Protein AF-A0A7C2HSL0-F1 (afdb_monomer_lite)

Secondary structure (DSSP, 8-state):
-----PPPP----------SSTT-SSPPP-EEEETTSS--GGG-TT--S---EEEEPP---SS---TTGGGTGGGT--STTHHHHHHHHHHHHHHHHH-SEEEE--SSS--EEEEE-SSPPSSSS--EEEEESS-HHHHHHHHHTT--EEEE--SS-GGGGHHHHHHHHHHHHHTT-----EEEEEEEEE-SSHHHHHHHHHHHHHHHHHHHHHHHTPPPPPHHHHHHHHSTTSS-EEE-HHHHHHHHHHHHHHH--SEEEEE---TT--HHHHHHHHHHIIIIIHHHHHHHHHHHHHHSS--PPP-

Radius of gyration: 23.62 Å; chains: 1; bounding box: 68×86×53 Å

Sequence (307 aa):
MLAGHRHLPRGRAQLRARGPVKGTAGAGKATSAPLHVLPDPRGLGGARGRVPVRWRPWSSGSTRSARFVESFPLFGYDLADYDELFEEKLRLLLELRERERVTWRGRFRPPIEGMGVYPRPLQERIPIWVATGGNPTSAVRAGALGLPLALAIIGGLPERFAPLAALHREAARRAGHRPPPLSIDSHGYLAPTSQEAIEESWPAVAEVMNRIGRERGWPPLTRDAYEASAELRGANFVGSPQQLVEKILFQHEVFGHERFLLQTSVGSLPHEEVLRSIELFGTEVAPAVRAELTRGTRSEAPRGAPS

pLDDT: mean 78.7, std 25.28, range [22.19, 98.56]

Structure (mmCIF, N/CA/C/O backbone):
data_AF-A0A7C2HSL0-F1
#
_entry.id   AF-A0A7C2HSL0-F1
#
loop_
_atom_site.group_PDB
_atom_site.id
_atom_site.type_symbol
_atom_site.label_atom_id
_atom_site.label_alt_id
_atom_site.label_comp_id
_atom_site.label_asym_id
_atom_site.label_entity_id
_atom_site.label_seq_id
_atom_site.pdbx_PDB_ins_code
_atom_site.Cartn_x
_atom_site.Cartn_y
_atom_site.Cartn_z
_atom_site.occupancy
_atom_site.B_iso_or_equiv
_atom_site.auth_seq_id
_atom_site.auth_comp_id
_atom_site.auth_asym_id
_atom_site.auth_atom_id
_atom_site.pdbx_PDB_model_num
ATOM 1 N N . MET A 1 1 ? 2.841 -71.307 -29.376 1.00 34.03 1 MET A N 1
ATOM 2 C CA . MET A 1 1 ? 4.060 -70.807 -28.701 1.00 34.03 1 MET A CA 1
ATOM 3 C C . MET A 1 1 ? 4.431 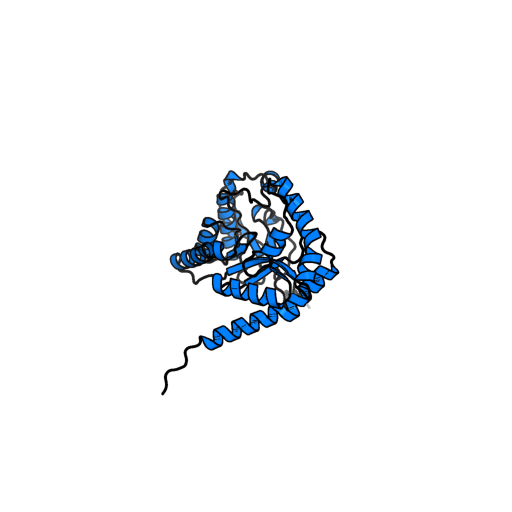-69.490 -29.379 1.00 34.03 1 MET A C 1
ATOM 5 O O . MET A 1 1 ? 4.743 -69.516 -30.554 1.00 34.03 1 MET A O 1
ATOM 9 N N . LEU A 1 2 ? 3.971 -68.349 -28.858 1.00 28.56 2 LEU A N 1
ATOM 10 C CA . LEU A 1 2 ? 4.595 -67.512 -27.812 1.00 28.56 2 LEU A CA 1
ATOM 11 C C . LEU A 1 2 ? 5.721 -66.616 -28.357 1.00 28.56 2 LEU A C 1
ATOM 13 O O . LEU A 1 2 ? 6.843 -67.080 -28.486 1.00 28.56 2 LEU A O 1
ATOM 17 N N . ALA A 1 3 ? 5.395 -65.343 -28.626 1.00 31.39 3 ALA A N 1
ATOM 18 C CA . ALA A 1 3 ? 6.126 -64.143 -28.169 1.00 31.39 3 ALA A CA 1
ATOM 19 C C . ALA A 1 3 ? 5.578 -62.878 -28.872 1.00 31.39 3 ALA A C 1
ATOM 21 O O . ALA A 1 3 ? 6.208 -62.302 -29.752 1.00 31.39 3 ALA A O 1
ATOM 22 N N . GLY A 1 4 ? 4.372 -62.445 -28.492 1.00 27.64 4 GLY A N 1
ATOM 23 C CA . GLY A 1 4 ? 3.858 -61.116 -28.833 1.00 27.64 4 GLY A CA 1
ATOM 24 C C . GLY A 1 4 ? 4.297 -60.111 -27.770 1.00 27.64 4 GLY A C 1
ATOM 25 O O . GLY A 1 4 ? 3.939 -60.259 -26.600 1.00 27.64 4 GLY A O 1
ATOM 26 N N . HIS A 1 5 ? 5.081 -59.108 -28.167 1.00 31.12 5 HIS A N 1
ATOM 27 C CA . HIS A 1 5 ? 5.497 -57.998 -27.311 1.00 31.12 5 HIS A CA 1
ATOM 28 C C . HIS A 1 5 ? 4.274 -57.287 -26.713 1.00 31.12 5 HIS A C 1
ATOM 30 O O . HIS A 1 5 ? 3.497 -56.644 -27.417 1.00 31.12 5 HIS A O 1
ATOM 36 N N . ARG A 1 6 ? 4.103 -57.390 -25.389 1.00 31.80 6 ARG A N 1
ATOM 37 C CA . ARG A 1 6 ? 3.097 -56.624 -24.650 1.00 31.80 6 ARG A CA 1
ATOM 38 C C . ARG A 1 6 ? 3.517 -55.158 -24.582 1.00 31.80 6 ARG A C 1
ATOM 40 O O . ARG A 1 6 ? 4.522 -54.808 -23.968 1.00 31.80 6 ARG A O 1
ATOM 47 N N . HIS A 1 7 ? 2.699 -54.311 -25.192 1.00 28.67 7 HIS A N 1
ATOM 48 C CA . HIS A 1 7 ? 2.651 -52.874 -24.964 1.00 28.67 7 HIS A CA 1
ATOM 49 C C . HIS A 1 7 ? 2.362 -52.597 -23.478 1.00 28.67 7 HIS A C 1
ATOM 51 O O . HIS A 1 7 ? 1.297 -52.948 -22.971 1.00 28.67 7 HIS A O 1
ATOM 57 N N . LEU A 1 8 ? 3.301 -51.960 -22.778 1.00 30.77 8 LEU A N 1
ATOM 58 C CA . LEU A 1 8 ? 3.037 -51.320 -21.490 1.00 30.77 8 LEU A CA 1
ATOM 59 C C . LEU A 1 8 ? 2.434 -49.934 -21.768 1.00 30.77 8 LEU A C 1
ATOM 61 O O . LEU A 1 8 ? 3.107 -49.105 -22.391 1.00 30.77 8 LEU A O 1
ATOM 65 N N . PRO A 1 9 ? 1.199 -49.632 -21.332 1.00 30.48 9 PRO A N 1
ATOM 66 C CA . PRO A 1 9 ? 0.684 -48.278 -21.430 1.00 30.48 9 PRO A CA 1
ATOM 67 C C . PRO A 1 9 ? 1.504 -47.375 -20.505 1.00 30.48 9 PRO A C 1
ATOM 69 O O . PRO A 1 9 ? 1.638 -47.636 -19.308 1.00 30.48 9 PRO A O 1
ATOM 72 N N . ARG A 1 10 ? 2.054 -46.292 -21.069 1.00 32.91 10 ARG A N 1
ATOM 73 C CA . ARG A 1 10 ? 2.635 -45.179 -20.311 1.00 32.91 10 ARG A CA 1
ATOM 74 C C . ARG A 1 10 ? 1.529 -44.568 -19.455 1.00 32.91 10 ARG A C 1
ATOM 76 O O . ARG A 1 10 ? 0.808 -43.677 -19.900 1.00 32.91 10 ARG A O 1
ATOM 83 N N . GLY A 1 11 ? 1.385 -45.066 -18.231 1.00 26.30 11 GLY A N 1
ATOM 84 C CA . GLY A 1 11 ? 0.556 -44.453 -17.211 1.00 26.30 11 GLY A CA 1
ATOM 85 C C . GLY A 1 11 ? 1.045 -43.029 -16.984 1.00 26.30 11 GLY A C 1
ATOM 86 O O . GLY A 1 11 ? 2.065 -42.808 -16.334 1.00 26.30 11 GLY A O 1
ATOM 87 N N . ARG A 1 12 ? 0.321 -42.046 -17.528 1.00 31.77 12 ARG A N 1
ATOM 88 C CA . ARG A 1 12 ? 0.369 -40.676 -17.023 1.00 31.77 12 ARG A CA 1
ATOM 89 C C . ARG A 1 12 ? -0.135 -40.753 -15.589 1.00 31.77 12 ARG A C 1
ATOM 91 O O . ARG A 1 12 ? -1.341 -40.749 -15.356 1.00 31.77 12 ARG A O 1
ATOM 98 N N . ALA A 1 13 ? 0.785 -40.843 -14.636 1.00 26.92 13 ALA A N 1
ATOM 99 C CA . ALA A 1 13 ? 0.488 -40.518 -13.256 1.00 26.92 13 ALA A CA 1
ATOM 100 C C . ALA A 1 13 ? 0.048 -39.047 -13.242 1.00 26.92 13 ALA A C 1
ATOM 102 O O . ALA A 1 13 ? 0.867 -38.129 -13.216 1.00 26.92 13 ALA A O 1
ATOM 103 N N . GLN A 1 14 ? -1.263 -38.822 -13.339 1.00 26.22 14 GLN A N 1
ATOM 104 C CA . GLN A 1 14 ? -1.874 -37.559 -12.970 1.00 26.22 14 GLN A CA 1
ATOM 105 C C . GLN A 1 14 ? -1.578 -37.369 -11.484 1.00 26.22 14 GLN A C 1
ATOM 107 O O . GLN A 1 14 ? -2.289 -37.875 -10.615 1.00 26.22 14 GLN A O 1
ATOM 112 N N . LEU A 1 15 ? -0.500 -36.647 -11.184 1.00 26.52 15 LEU A N 1
ATOM 113 C CA . LEU A 1 15 ? -0.338 -35.995 -9.897 1.00 26.52 15 LEU A CA 1
ATOM 114 C C . LEU A 1 15 ? -1.507 -35.020 -9.768 1.00 26.52 15 LEU A C 1
ATOM 116 O O . LEU A 1 15 ? -1.468 -33.898 -10.270 1.00 26.52 15 LEU A O 1
ATOM 120 N N . ARG A 1 16 ? -2.586 -35.504 -9.142 1.00 24.45 16 ARG A N 1
ATOM 121 C CA . ARG A 1 16 ? -3.729 -34.701 -8.718 1.00 24.45 16 ARG A CA 1
ATOM 122 C C . ARG A 1 16 ? -3.184 -33.456 -8.025 1.00 24.45 16 ARG A C 1
ATOM 124 O O . ARG A 1 16 ? -2.458 -33.563 -7.036 1.00 24.45 16 ARG A O 1
ATOM 131 N N . ALA A 1 17 ? -3.523 -32.292 -8.570 1.00 29.95 17 ALA A N 1
ATOM 132 C CA . ALA A 1 17 ? -3.189 -31.000 -7.998 1.00 29.95 17 ALA A CA 1
ATOM 133 C C . ALA A 1 17 ? -3.759 -30.925 -6.574 1.00 29.95 17 ALA A C 1
ATOM 135 O O . ALA A 1 17 ? -4.961 -30.757 -6.374 1.00 29.95 17 ALA A O 1
ATOM 136 N N . ARG A 1 18 ? -2.900 -31.095 -5.566 1.00 28.22 18 ARG A N 1
ATOM 137 C CA . ARG A 1 18 ? -3.273 -30.870 -4.171 1.00 28.22 18 ARG A CA 1
ATOM 138 C C . ARG A 1 18 ? -3.262 -29.368 -3.897 1.00 28.22 18 ARG A C 1
ATOM 140 O O . ARG A 1 18 ? -2.193 -28.804 -3.715 1.00 28.22 18 ARG A O 1
ATOM 147 N N . GLY A 1 19 ? -4.467 -28.795 -3.855 1.00 33.75 19 GLY A N 1
ATOM 148 C CA . GLY A 1 19 ? -4.921 -27.766 -2.908 1.00 33.75 19 GLY A CA 1
ATOM 149 C C . GLY A 1 19 ? -4.249 -26.379 -2.900 1.00 33.75 19 GLY A C 1
ATOM 150 O O . GLY A 1 19 ? -3.191 -26.173 -3.487 1.00 33.75 19 GLY A O 1
ATOM 151 N N . PRO A 1 20 ? -4.884 -25.387 -2.243 1.00 36.59 20 PRO A N 1
ATOM 152 C CA . PRO A 1 20 ? -4.270 -24.087 -1.959 1.00 36.59 20 PRO A CA 1
ATOM 153 C C . PRO A 1 20 ? -2.998 -24.236 -1.104 1.00 36.59 20 PRO A C 1
ATOM 155 O O . PRO A 1 20 ? -2.749 -25.291 -0.519 1.00 36.59 20 PRO A O 1
ATOM 158 N N . VAL A 1 21 ? -2.193 -23.166 -1.017 1.00 43.91 21 VAL A N 1
ATOM 159 C CA . VAL A 1 21 ? -1.065 -23.085 -0.067 1.00 43.91 21 VAL A CA 1
ATOM 160 C C . VAL A 1 21 ? -1.567 -23.511 1.317 1.00 43.91 21 VAL A C 1
ATOM 162 O O . VAL A 1 21 ? -2.596 -22.999 1.763 1.00 43.91 21 VAL A O 1
ATOM 165 N N . LYS A 1 22 ? -0.867 -24.450 1.973 1.00 40.25 22 LYS A N 1
ATOM 166 C CA . LYS A 1 22 ? -1.254 -24.986 3.291 1.00 40.25 22 LYS A CA 1
ATOM 167 C C . LYS A 1 22 ? -1.605 -23.836 4.253 1.00 40.25 22 LYS A C 1
ATOM 169 O O . LYS A 1 22 ? -0.809 -22.915 4.419 1.00 40.25 22 LYS A O 1
ATOM 174 N N . GLY A 1 23 ? -2.791 -23.908 4.864 1.00 45.84 23 GLY A N 1
ATOM 175 C CA . GLY A 1 23 ? -3.213 -23.027 5.960 1.00 45.84 23 GLY A CA 1
ATOM 176 C C . GLY A 1 23 ? -4.212 -21.909 5.633 1.00 45.84 23 GLY A C 1
ATOM 177 O O . GLY A 1 23 ? -4.584 -21.196 6.552 1.00 45.84 23 GLY A O 1
ATOM 178 N N . THR A 1 24 ? -4.673 -21.718 4.387 1.00 45.91 24 THR A N 1
ATOM 179 C CA . THR A 1 24 ? -5.691 -20.682 4.075 1.00 45.91 24 THR A CA 1
ATOM 180 C C . THR A 1 24 ? -6.614 -21.076 2.917 1.00 45.91 24 THR A C 1
ATOM 182 O O . THR A 1 24 ? -6.125 -21.492 1.865 1.00 45.91 24 THR A O 1
ATOM 185 N N . ALA A 1 25 ? -7.922 -20.845 3.061 1.00 42.47 25 ALA A N 1
ATOM 186 C CA . ALA A 1 25 ? -8.900 -20.839 1.970 1.00 42.47 25 ALA A CA 1
ATOM 187 C C . ALA A 1 25 ? -9.479 -19.417 1.816 1.00 42.47 25 ALA A C 1
ATOM 189 O O . ALA A 1 25 ? -9.745 -18.754 2.809 1.00 42.47 25 ALA A O 1
ATOM 190 N N . GLY A 1 26 ? -9.628 -18.921 0.584 1.00 47.62 26 GLY A N 1
ATOM 191 C CA . GLY A 1 26 ? -10.285 -17.633 0.294 1.00 47.62 26 GLY A CA 1
ATOM 192 C C . GLY A 1 26 ? -9.398 -16.376 0.294 1.00 47.62 26 GLY A C 1
ATOM 193 O O . GLY A 1 26 ? -9.703 -15.441 -0.440 1.00 47.62 26 GLY A O 1
ATOM 194 N N . ALA A 1 27 ? -8.275 -16.348 1.021 1.00 56.03 27 ALA A N 1
ATOM 195 C CA . ALA A 1 27 ? -7.351 -15.204 1.024 1.00 56.03 27 ALA A CA 1
ATOM 196 C C . ALA A 1 27 ? -6.238 -15.327 -0.038 1.00 56.03 27 ALA A C 1
ATOM 198 O O . ALA A 1 27 ? -5.581 -16.366 -0.158 1.00 56.03 27 ALA A O 1
ATOM 199 N N . GLY A 1 28 ? -5.985 -14.248 -0.788 1.00 52.41 28 GLY A N 1
ATOM 200 C CA . GLY A 1 28 ? -4.820 -14.141 -1.671 1.00 52.41 28 GLY A CA 1
ATOM 201 C C . GLY A 1 28 ? -3.544 -13.860 -0.873 1.00 52.41 28 GLY A C 1
ATOM 202 O O . GLY A 1 28 ? -3.546 -13.011 0.011 1.00 52.41 28 GLY A O 1
ATOM 203 N N . LYS A 1 29 ? -2.439 -14.547 -1.183 1.00 59.78 29 LYS A N 1
ATOM 204 C CA . LYS A 1 29 ? -1.129 -14.302 -0.550 1.00 59.78 29 LYS A CA 1
ATOM 205 C C . LYS A 1 29 ? -0.256 -13.462 -1.469 1.00 59.78 29 LYS A C 1
ATOM 207 O O . LYS A 1 29 ? -0.056 -13.872 -2.603 1.00 59.78 29 LYS A O 1
ATOM 212 N N . ALA A 1 30 ? 0.294 -12.350 -0.987 1.00 50.47 30 ALA A N 1
ATOM 213 C CA . ALA A 1 30 ? 1.217 -11.530 -1.765 1.00 50.47 30 ALA A CA 1
ATOM 214 C C . ALA A 1 30 ? 2.527 -11.261 -1.027 1.00 50.47 30 ALA A C 1
ATOM 216 O O . ALA A 1 30 ? 2.523 -10.946 0.159 1.00 50.47 30 ALA A O 1
ATOM 217 N N . THR A 1 31 ? 3.647 -11.347 -1.742 1.00 50.03 31 THR A N 1
ATOM 218 C CA . THR A 1 31 ? 4.950 -10.913 -1.219 1.00 50.03 31 THR A CA 1
ATOM 219 C C . THR A 1 31 ? 5.051 -9.395 -1.304 1.00 50.03 31 THR A C 1
ATOM 221 O O . THR A 1 31 ? 4.781 -8.836 -2.355 1.00 50.03 31 THR A O 1
ATOM 224 N N . SER A 1 32 ? 5.471 -8.711 -0.241 1.00 52.66 32 SER A N 1
ATOM 225 C CA . SER A 1 32 ? 5.875 -7.300 -0.296 1.00 52.66 32 SER A CA 1
ATOM 226 C C . SER A 1 32 ? 7.374 -7.221 -0.014 1.00 52.66 32 SER A C 1
ATOM 228 O O . SER A 1 32 ? 7.769 -7.002 1.127 1.00 52.66 32 SER A O 1
ATOM 230 N N . ALA A 1 33 ? 8.201 -7.425 -1.042 1.00 40.34 33 ALA A N 1
ATOM 231 C CA . ALA A 1 33 ? 9.658 -7.460 -0.911 1.00 40.34 33 ALA A CA 1
ATOM 232 C C . ALA A 1 33 ? 10.363 -6.576 -1.961 1.00 40.34 33 ALA A C 1
ATOM 234 O O . ALA A 1 33 ? 9.806 -6.327 -3.039 1.00 40.34 33 ALA A O 1
ATOM 235 N N . PRO A 1 34 ? 11.576 -6.081 -1.656 1.00 43.16 34 PRO A N 1
ATOM 236 C CA . PRO A 1 34 ? 12.420 -5.400 -2.630 1.00 43.16 34 PRO A CA 1
ATOM 237 C C . PRO A 1 34 ? 12.985 -6.372 -3.685 1.00 43.16 34 PRO A C 1
ATOM 239 O O . PRO A 1 34 ? 13.343 -7.509 -3.382 1.00 43.16 34 PRO A O 1
ATOM 242 N N . LEU A 1 35 ? 13.074 -5.906 -4.935 1.00 42.31 35 LEU A N 1
ATOM 243 C CA . LEU A 1 35 ? 13.432 -6.707 -6.119 1.00 42.31 35 LEU A CA 1
ATOM 244 C C . LEU A 1 35 ? 14.884 -7.231 -6.110 1.00 42.31 35 LEU A C 1
ATOM 246 O O . LEU A 1 35 ? 15.173 -8.242 -6.744 1.00 42.31 35 LEU A O 1
ATOM 250 N N . HIS A 1 36 ? 15.805 -6.575 -5.397 1.00 40.50 36 HIS A N 1
ATOM 251 C CA . HIS A 1 36 ? 17.226 -6.948 -5.357 1.00 40.50 36 HIS A CA 1
ATOM 252 C C . HIS A 1 36 ? 17.582 -8.016 -4.318 1.00 40.50 36 HIS A C 1
ATOM 254 O O . HIS A 1 36 ? 18.649 -8.605 -4.430 1.00 40.50 36 HIS A O 1
ATOM 260 N N . VAL A 1 37 ? 16.696 -8.287 -3.355 1.00 34.00 37 VAL A N 1
ATOM 261 C CA . VAL A 1 37 ? 16.913 -9.270 -2.272 1.00 34.00 37 VAL A CA 1
ATOM 262 C C . VAL A 1 37 ? 16.536 -10.693 -2.703 1.00 34.00 37 VAL A C 1
ATOM 264 O O . VAL A 1 37 ? 16.797 -11.661 -1.991 1.00 34.00 37 VAL A O 1
ATOM 267 N N . LEU A 1 38 ? 15.922 -10.856 -3.877 1.00 33.66 38 LEU A N 1
ATOM 268 C CA . LEU A 1 38 ? 15.540 -12.178 -4.355 1.00 33.66 38 LEU A CA 1
ATOM 269 C C . LEU A 1 38 ? 16.729 -12.882 -5.023 1.00 33.66 38 LEU A C 1
ATOM 271 O O . LEU A 1 38 ? 17.384 -12.284 -5.882 1.00 33.66 38 LEU A O 1
ATOM 275 N N . PRO A 1 39 ? 17.016 -14.138 -4.628 1.00 32.12 39 PRO A N 1
ATOM 276 C CA . PRO A 1 39 ? 18.127 -14.892 -5.183 1.00 32.12 39 PRO A CA 1
ATOM 277 C C . PRO A 1 39 ? 17.932 -15.114 -6.685 1.00 32.12 39 PRO A C 1
ATOM 279 O O . PRO A 1 39 ? 16.803 -15.109 -7.186 1.00 32.12 39 PRO A O 1
ATOM 282 N N . ASP A 1 40 ? 19.044 -15.342 -7.393 1.00 38.41 40 ASP A N 1
ATOM 283 C CA . ASP A 1 40 ? 19.052 -15.817 -8.781 1.00 38.41 40 ASP A CA 1
ATOM 284 C C . ASP A 1 40 ? 17.984 -16.923 -8.937 1.00 38.41 40 ASP A C 1
ATOM 286 O O . ASP A 1 40 ? 17.958 -17.847 -8.115 1.00 38.41 40 ASP A O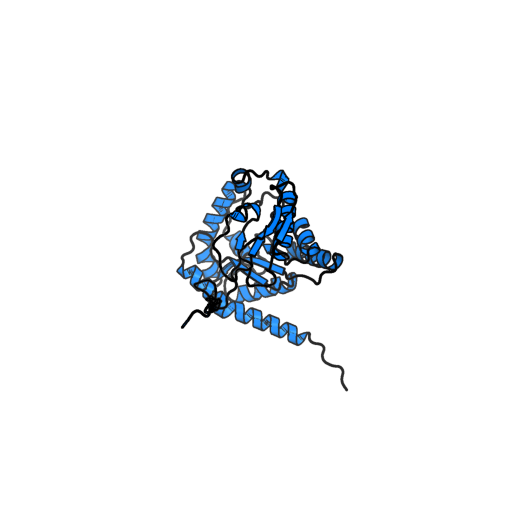 1
ATOM 290 N N . PRO A 1 41 ? 17.075 -16.848 -9.933 1.00 35.59 41 PRO A N 1
ATOM 291 C CA . PRO A 1 41 ? 15.959 -17.783 -10.097 1.00 35.59 41 PRO A CA 1
ATOM 292 C C . PRO A 1 41 ? 16.350 -19.270 -10.109 1.00 35.59 41 PRO A C 1
ATOM 294 O O . PRO A 1 41 ? 15.486 -20.121 -9.899 1.00 35.59 41 PRO A O 1
ATOM 297 N N . ARG A 1 42 ? 17.640 -19.602 -10.263 1.00 33.00 42 ARG A N 1
ATOM 298 C CA . ARG A 1 42 ? 18.191 -20.948 -10.023 1.00 33.00 42 ARG A CA 1
ATOM 299 C C . ARG A 1 42 ? 17.957 -21.491 -8.598 1.00 33.00 42 ARG A C 1
ATOM 301 O O . ARG A 1 42 ? 17.984 -22.703 -8.420 1.00 33.00 42 ARG A O 1
ATOM 308 N N . GLY A 1 43 ? 17.692 -20.637 -7.605 1.00 27.75 43 GLY A N 1
ATOM 309 C CA . GLY A 1 43 ? 17.444 -21.018 -6.206 1.00 27.75 43 GLY A CA 1
ATOM 310 C C . GLY A 1 43 ? 15.970 -21.163 -5.791 1.00 27.75 43 GLY A C 1
ATOM 311 O O . GLY A 1 43 ? 15.699 -21.532 -4.653 1.00 27.75 43 GLY A O 1
ATOM 312 N N . LEU A 1 44 ? 14.994 -20.895 -6.670 1.00 34.94 44 LEU A N 1
ATOM 313 C CA . LEU A 1 44 ? 13.556 -20.855 -6.319 1.00 34.94 44 LEU A CA 1
ATOM 314 C C . LEU A 1 44 ? 12.838 -22.223 -6.370 1.00 34.94 44 LEU A C 1
ATOM 316 O O . LEU A 1 44 ? 11.608 -22.302 -6.471 1.00 34.94 44 LEU A O 1
ATOM 320 N N . GLY A 1 45 ? 13.584 -23.324 -6.268 1.00 27.47 45 GLY A N 1
ATOM 321 C CA . GLY A 1 45 ? 13.043 -24.682 -6.267 1.00 27.47 45 GLY A CA 1
ATOM 322 C C . GLY A 1 45 ? 12.306 -25.027 -4.971 1.00 27.47 45 GLY A C 1
ATOM 323 O O . GLY A 1 45 ? 12.865 -25.693 -4.109 1.00 27.47 45 GLY A O 1
ATOM 324 N N . GLY A 1 46 ? 11.038 -24.625 -4.823 1.00 28.56 46 GLY A N 1
ATOM 325 C CA . GLY A 1 46 ? 10.219 -25.148 -3.719 1.00 28.56 46 GLY A CA 1
ATOM 326 C C . GLY A 1 46 ? 8.827 -24.560 -3.497 1.00 28.56 46 GLY A C 1
ATOM 327 O O . GLY A 1 46 ? 7.962 -25.254 -2.964 1.00 28.56 46 GLY A O 1
ATOM 328 N N . ALA A 1 47 ? 8.543 -23.327 -3.918 1.00 30.80 47 ALA A N 1
ATOM 329 C CA . ALA A 1 47 ? 7.264 -22.694 -3.586 1.00 30.80 47 ALA A CA 1
ATOM 330 C C . ALA A 1 47 ? 6.153 -23.078 -4.584 1.00 30.80 47 ALA A C 1
ATOM 332 O O . ALA A 1 47 ? 5.923 -22.402 -5.584 1.00 30.80 47 ALA A O 1
ATOM 333 N N . ARG A 1 48 ? 5.436 -24.178 -4.318 1.00 32.66 48 ARG A N 1
ATOM 334 C CA . ARG A 1 48 ? 4.207 -24.538 -5.051 1.00 32.66 48 ARG A CA 1
ATOM 335 C C . ARG A 1 48 ? 2.988 -23.930 -4.357 1.00 32.66 48 ARG A C 1
ATOM 337 O O . ARG A 1 48 ? 2.605 -24.371 -3.277 1.00 32.66 48 ARG A O 1
ATOM 344 N N . GLY A 1 49 ? 2.358 -22.942 -4.993 1.00 29.84 49 GLY A N 1
ATOM 345 C CA . GLY A 1 49 ? 1.078 -22.391 -4.551 1.00 29.84 49 GLY A CA 1
ATOM 346 C C . GLY A 1 49 ? 0.628 -21.137 -5.303 1.00 29.84 49 GLY A C 1
ATOM 347 O O . GLY A 1 49 ? 1.410 -20.503 -6.006 1.00 29.84 49 GLY A O 1
ATOM 348 N N . ARG A 1 50 ? -0.655 -20.777 -5.159 1.00 35.34 50 ARG A N 1
ATOM 349 C CA . ARG A 1 50 ? -1.235 -19.527 -5.684 1.00 35.34 50 ARG A CA 1
ATOM 350 C C . ARG A 1 50 ? -0.748 -18.344 -4.837 1.00 35.34 50 ARG A C 1
ATOM 352 O O . ARG A 1 50 ? -1.404 -17.970 -3.870 1.00 35.34 50 ARG A O 1
ATOM 359 N N . VAL A 1 51 ? 0.412 -17.793 -5.173 1.00 33.75 51 VAL A N 1
ATOM 360 C CA . VAL A 1 51 ? 0.961 -16.593 -4.527 1.00 33.75 51 VAL A CA 1
ATOM 361 C C . VAL A 1 51 ? 1.137 -15.525 -5.610 1.00 33.75 51 VAL A C 1
ATOM 363 O O . VAL A 1 51 ? 2.079 -15.622 -6.396 1.00 33.75 51 VAL A O 1
ATOM 366 N N . PRO A 1 52 ? 0.221 -14.550 -5.761 1.00 33.16 52 PRO A N 1
ATOM 367 C CA . PRO A 1 52 ? 0.539 -13.324 -6.488 1.00 33.16 52 PRO A CA 1
ATOM 368 C C . PRO A 1 52 ? 1.820 -12.696 -5.923 1.00 33.16 52 PRO A C 1
ATOM 370 O O . PRO A 1 52 ? 2.015 -12.654 -4.714 1.00 33.16 52 PRO A O 1
ATOM 373 N N . VAL A 1 53 ? 2.724 -12.222 -6.778 1.00 37.53 53 VAL A N 1
ATOM 374 C CA . VAL A 1 53 ? 4.009 -11.672 -6.326 1.00 37.53 53 VAL A CA 1
ATOM 375 C C . VAL A 1 53 ? 3.979 -10.161 -6.500 1.00 37.53 53 VAL A C 1
ATOM 377 O O . VAL A 1 53 ? 3.768 -9.660 -7.603 1.00 37.53 53 VAL A O 1
ATOM 380 N N . ARG A 1 54 ? 4.159 -9.420 -5.407 1.00 36.88 54 ARG A N 1
ATOM 381 C CA . ARG A 1 54 ? 4.202 -7.960 -5.422 1.00 36.88 54 ARG A CA 1
ATOM 382 C C . ARG A 1 54 ? 5.645 -7.485 -5.253 1.00 36.88 54 ARG A C 1
ATOM 384 O O . ARG A 1 54 ? 6.422 -8.040 -4.479 1.00 36.88 54 ARG A O 1
ATOM 391 N N . TRP A 1 55 ? 5.996 -6.454 -6.013 1.00 41.84 55 TRP A N 1
ATOM 392 C CA . TRP A 1 55 ? 7.376 -6.026 -6.192 1.00 41.84 55 TRP A CA 1
ATOM 393 C C . TRP A 1 55 ? 7.488 -4.529 -5.936 1.00 41.84 55 TRP A C 1
ATOM 395 O O . TRP A 1 55 ? 6.686 -3.729 -6.417 1.00 41.84 55 TRP A O 1
ATOM 405 N N . ARG A 1 56 ? 8.472 -4.126 -5.136 1.00 30.91 56 ARG A N 1
ATOM 406 C CA . ARG A 1 56 ? 8.679 -2.714 -4.809 1.00 30.91 56 ARG A CA 1
ATOM 407 C C . ARG A 1 56 ? 9.842 -2.133 -5.616 1.00 30.91 56 ARG A C 1
ATOM 409 O O . ARG A 1 56 ? 10.971 -2.565 -5.378 1.00 30.91 56 ARG A O 1
ATOM 416 N N . PRO A 1 57 ? 9.620 -1.131 -6.483 1.00 26.42 57 PRO A N 1
ATOM 417 C CA . PRO A 1 57 ? 10.596 -0.076 -6.667 1.00 26.42 57 PRO A CA 1
ATOM 418 C C . PRO A 1 57 ? 10.631 0.847 -5.455 1.00 26.42 57 PRO A C 1
ATOM 420 O O . PRO A 1 57 ? 9.636 1.377 -4.973 1.00 26.42 57 PRO A O 1
ATOM 423 N N . TRP A 1 58 ? 11.833 1.035 -4.966 1.00 37.97 58 TRP A N 1
ATOM 424 C CA . TRP A 1 58 ? 12.295 2.254 -4.342 1.00 37.97 58 TRP A CA 1
ATOM 425 C C . TRP A 1 58 ? 12.540 3.323 -5.413 1.00 37.97 58 TRP A C 1
ATOM 427 O O . TRP A 1 58 ? 12.452 3.048 -6.598 1.00 37.97 58 TRP A O 1
ATOM 437 N N . SER A 1 59 ? 12.738 4.576 -5.039 1.00 28.77 59 SER A N 1
ATOM 438 C CA . SER A 1 59 ? 13.453 5.541 -5.885 1.00 28.77 59 SER A CA 1
ATOM 439 C C . SER A 1 59 ? 13.705 6.798 -5.075 1.00 28.77 59 SER A C 1
ATOM 441 O O . SER A 1 59 ? 12.857 7.271 -4.313 1.00 28.77 59 SER A O 1
ATOM 443 N N . SER A 1 60 ? 14.929 7.279 -5.219 1.00 25.22 60 SER A N 1
ATOM 444 C CA . SER A 1 60 ? 15.506 8.449 -4.581 1.00 25.22 60 SER A CA 1
ATOM 445 C C . SER A 1 60 ? 14.816 9.728 -5.044 1.00 25.22 60 SER A C 1
ATOM 447 O O . SER A 1 60 ? 14.732 10.013 -6.234 1.00 25.22 60 SER A O 1
ATOM 449 N N . GLY A 1 61 ? 14.342 10.515 -4.082 1.00 22.19 61 GLY A N 1
ATOM 450 C CA . GLY A 1 61 ? 13.858 11.874 -4.287 1.00 22.19 61 GLY A CA 1
ATOM 451 C C . GLY A 1 61 ? 13.939 12.645 -2.973 1.00 22.19 61 GLY A C 1
ATOM 452 O O . GLY A 1 61 ? 13.093 12.458 -2.111 1.00 22.19 61 GLY A O 1
ATOM 453 N N . SER A 1 62 ? 15.005 13.438 -2.817 1.00 23.56 62 SER A N 1
ATOM 454 C CA . SER A 1 62 ? 15.233 14.575 -1.894 1.00 23.56 62 SER A CA 1
ATOM 455 C C . SER A 1 62 ? 14.799 14.515 -0.414 1.00 23.56 62 SER A C 1
ATOM 457 O O . SER A 1 62 ? 14.882 15.517 0.298 1.00 23.56 62 SER A O 1
ATOM 459 N N . THR A 1 63 ? 14.399 13.376 0.130 1.00 23.48 63 THR A N 1
ATOM 460 C CA . THR A 1 63 ? 14.246 13.205 1.578 1.00 23.48 63 THR A CA 1
ATOM 461 C C . THR A 1 63 ? 14.746 11.811 1.911 1.00 23.48 63 THR A C 1
ATOM 463 O O . THR A 1 63 ? 14.368 10.856 1.236 1.00 23.48 63 THR A O 1
ATOM 466 N N . ARG A 1 64 ? 15.655 11.698 2.890 1.00 27.09 64 ARG A N 1
ATOM 467 C CA . ARG A 1 64 ? 16.329 10.463 3.347 1.00 27.09 64 ARG A CA 1
ATOM 468 C C . ARG A 1 64 ? 15.356 9.459 3.975 1.00 27.09 64 ARG A C 1
ATOM 470 O O . ARG A 1 64 ? 15.526 9.014 5.103 1.00 27.09 64 ARG A O 1
ATOM 477 N N . SER A 1 65 ? 14.321 9.094 3.246 1.00 35.72 65 SER A N 1
ATOM 478 C CA . SER A 1 65 ? 13.324 8.123 3.646 1.00 35.72 65 SER A CA 1
ATOM 479 C C . SER A 1 65 ? 13.526 6.877 2.834 1.00 35.72 65 SER A C 1
ATOM 481 O O . SER A 1 65 ? 12.569 6.399 2.255 1.00 35.72 65 SER A O 1
ATOM 483 N N . ALA A 1 66 ? 14.767 6.378 2.784 1.00 37.69 66 ALA A N 1
ATOM 484 C CA . ALA A 1 66 ? 15.093 5.076 2.240 1.00 37.69 66 ALA A CA 1
ATOM 485 C C . ALA A 1 66 ? 15.014 4.026 3.339 1.00 37.69 66 ALA A C 1
ATOM 487 O O . ALA A 1 66 ? 15.829 4.003 4.252 1.00 37.69 66 ALA A O 1
ATOM 488 N N . ARG A 1 67 ? 13.961 3.207 3.312 1.00 51.69 67 ARG A N 1
ATOM 489 C CA . ARG A 1 67 ? 13.607 2.360 4.449 1.00 51.69 67 ARG A CA 1
ATOM 490 C C . ARG A 1 67 ? 14.467 1.093 4.553 1.00 51.69 67 ARG A C 1
ATOM 492 O O . ARG A 1 67 ? 14.315 0.449 5.581 1.00 51.69 67 ARG A O 1
ATOM 499 N N . PHE A 1 68 ? 15.320 0.770 3.559 1.00 53.56 68 PHE A N 1
ATOM 500 C CA . PHE A 1 68 ? 16.242 -0.394 3.542 1.00 53.56 68 PHE A CA 1
ATOM 501 C C . PHE A 1 68 ? 17.439 -0.283 2.539 1.00 53.56 68 PHE A C 1
ATOM 503 O O . PHE A 1 68 ? 17.699 -1.226 1.780 1.00 53.56 68 PHE A O 1
ATOM 510 N N . VAL A 1 69 ? 18.159 0.849 2.463 1.00 65.31 69 VAL A N 1
ATOM 511 C CA . VAL A 1 69 ? 19.372 0.983 1.596 1.00 65.31 69 VAL A CA 1
ATOM 512 C C . VAL A 1 69 ? 20.553 0.140 2.069 1.00 65.31 69 VAL A C 1
ATOM 514 O O . VAL A 1 69 ? 21.417 -0.230 1.281 1.00 65.31 69 VAL A O 1
ATOM 517 N N . GLU A 1 70 ? 20.543 -0.228 3.343 1.00 66.69 70 GLU A N 1
ATOM 518 C CA . GLU A 1 70 ? 21.585 -0.967 4.049 1.00 66.69 70 GLU A CA 1
ATOM 519 C C . GLU A 1 70 ? 21.827 -2.360 3.436 1.00 66.69 70 GLU A C 1
ATOM 521 O O . GLU A 1 70 ? 22.888 -2.951 3.608 1.00 66.69 70 GLU A O 1
ATOM 526 N N . SER A 1 71 ? 20.855 -2.878 2.676 1.00 76.19 71 SER A N 1
ATOM 527 C CA . SER A 1 71 ? 20.938 -4.183 2.013 1.00 76.19 71 SER A CA 1
ATOM 528 C C . SER A 1 71 ? 21.698 -4.179 0.682 1.00 76.19 71 SER A C 1
ATOM 530 O O . SER A 1 71 ? 22.088 -5.245 0.223 1.00 76.19 71 SER A O 1
ATOM 532 N N . PHE A 1 72 ? 21.923 -3.028 0.040 1.00 79.06 72 PHE A N 1
ATOM 533 C CA . PHE A 1 72 ? 22.560 -2.975 -1.287 1.00 79.06 72 PHE A CA 1
ATOM 534 C C . PHE A 1 72 ? 23.993 -3.532 -1.286 1.00 79.06 72 PHE A C 1
ATOM 536 O O . PHE A 1 72 ? 24.257 -4.463 -2.056 1.00 79.06 72 PHE A O 1
ATOM 543 N N . PRO A 1 73 ? 24.878 -3.086 -0.368 1.00 82.94 73 PRO A N 1
ATOM 544 C CA . PRO A 1 73 ? 26.232 -3.625 -0.276 1.00 82.94 73 PRO A CA 1
ATOM 545 C C . PRO A 1 73 ? 26.263 -5.126 0.026 1.00 82.94 73 PRO A C 1
ATOM 547 O O . PRO A 1 73 ? 27.133 -5.832 -0.477 1.00 82.94 73 PRO A O 1
ATOM 550 N N . LEU A 1 74 ? 25.286 -5.639 0.787 1.00 85.88 74 LEU A N 1
ATOM 551 C CA . LEU A 1 74 ? 25.196 -7.064 1.125 1.00 85.88 74 LEU A CA 1
ATOM 552 C C . LEU A 1 74 ? 25.038 -7.956 -0.118 1.00 85.88 74 LEU A C 1
ATOM 554 O O . LEU A 1 74 ? 25.512 -9.088 -0.124 1.00 85.88 74 LEU A O 1
ATOM 558 N N . PHE A 1 75 ? 24.390 -7.449 -1.169 1.00 84.62 75 PHE A N 1
ATOM 559 C CA . PHE A 1 75 ? 24.185 -8.169 -2.429 1.00 84.62 75 PHE A CA 1
ATOM 560 C C . PHE A 1 75 ? 25.130 -7.708 -3.547 1.00 84.62 75 PHE A C 1
ATOM 562 O O . PHE A 1 75 ? 24.930 -8.080 -4.703 1.00 84.62 75 PHE A O 1
ATOM 569 N N . GLY A 1 76 ? 26.155 -6.915 -3.215 1.00 86.44 76 GLY A N 1
ATOM 570 C CA . GLY A 1 76 ? 27.147 -6.431 -4.174 1.00 86.44 76 GLY A CA 1
ATOM 571 C C . GLY A 1 76 ? 26.606 -5.409 -5.177 1.00 86.44 76 GLY A C 1
ATOM 572 O O . GLY A 1 76 ? 27.143 -5.307 -6.276 1.00 86.44 76 GLY A O 1
ATOM 573 N N . TYR A 1 77 ? 25.542 -4.678 -4.829 1.00 87.12 77 TYR A N 1
ATOM 574 C CA . TYR A 1 77 ? 24.984 -3.615 -5.667 1.00 87.12 77 TYR A CA 1
ATOM 575 C C . TYR A 1 77 ? 25.344 -2.231 -5.130 1.00 87.12 77 TYR A C 1
ATOM 577 O O . TYR A 1 77 ? 25.373 -2.016 -3.918 1.00 87.12 77 TYR A O 1
ATOM 585 N N . ASP A 1 78 ? 25.544 -1.284 -6.045 1.00 86.50 78 ASP A N 1
ATOM 586 C CA . ASP A 1 78 ? 25.640 0.136 -5.724 1.00 86.50 78 ASP A CA 1
ATOM 587 C C . ASP A 1 78 ? 24.235 0.759 -5.671 1.00 86.50 78 ASP A C 1
ATOM 589 O O . ASP A 1 78 ? 23.349 0.422 -6.462 1.00 86.50 78 ASP A O 1
ATOM 593 N N . LEU A 1 79 ? 24.023 1.677 -4.729 1.00 83.81 79 LEU A N 1
ATOM 594 C CA . LEU A 1 79 ? 22.796 2.461 -4.644 1.00 83.81 79 LEU A CA 1
ATOM 595 C C . LEU A 1 79 ? 22.654 3.432 -5.828 1.00 83.81 79 LEU A C 1
ATOM 597 O O . LEU A 1 79 ? 21.532 3.769 -6.196 1.00 83.81 79 LEU A O 1
ATOM 601 N N . ALA A 1 80 ? 23.754 3.870 -6.443 1.00 87.88 80 ALA A N 1
ATOM 602 C CA . ALA A 1 80 ? 23.724 4.732 -7.623 1.00 87.88 80 ALA A CA 1
ATOM 603 C C . ALA A 1 80 ? 23.054 4.053 -8.830 1.00 87.88 80 ALA A C 1
ATOM 605 O O . ALA A 1 80 ? 22.359 4.709 -9.601 1.00 87.88 80 ALA A O 1
ATOM 606 N N . ASP A 1 81 ? 23.184 2.730 -8.948 1.00 87.75 81 ASP A N 1
ATOM 607 C CA . ASP A 1 81 ? 22.594 1.944 -10.036 1.00 87.75 81 ASP A CA 1
ATOM 608 C C . ASP A 1 81 ? 21.112 1.595 -9.787 1.00 87.75 81 ASP A C 1
ATOM 610 O O . ASP A 1 81 ? 20.510 0.832 -10.544 1.00 87.75 81 ASP A O 1
ATOM 614 N N . TYR A 1 82 ? 20.507 2.120 -8.716 1.00 83.38 82 TYR A N 1
ATOM 615 C CA . TYR A 1 82 ? 19.187 1.729 -8.224 1.00 83.38 82 TYR A CA 1
ATOM 616 C C . TYR A 1 82 ? 18.098 1.684 -9.313 1.00 83.38 82 TYR A C 1
ATOM 618 O O . TYR A 1 82 ? 17.395 0.676 -9.460 1.00 83.38 82 TYR A O 1
ATOM 626 N N . ASP A 1 83 ? 17.934 2.783 -10.052 1.00 84.25 83 ASP A N 1
ATOM 627 C CA . ASP A 1 83 ? 16.829 2.928 -11.001 1.00 84.25 83 ASP A CA 1
ATOM 628 C C . ASP A 1 83 ? 17.003 2.005 -12.210 1.00 84.25 83 ASP A C 1
ATOM 630 O O . ASP A 1 83 ? 16.035 1.376 -12.649 1.00 84.25 83 ASP A O 1
ATOM 634 N N . GLU A 1 84 ? 18.235 1.871 -12.701 1.00 89.25 84 GLU A N 1
ATOM 635 C CA . GLU A 1 84 ? 18.574 0.972 -13.803 1.00 89.25 84 GLU A CA 1
ATOM 636 C C . GLU A 1 84 ? 18.426 -0.499 -13.385 1.00 89.25 84 GLU A C 1
ATOM 638 O O . GLU A 1 84 ? 17.830 -1.297 -14.113 1.00 89.25 84 GLU A O 1
ATOM 643 N N . LEU A 1 85 ? 18.890 -0.853 -12.179 1.00 90.56 85 LEU A N 1
ATOM 644 C CA . LEU A 1 85 ? 18.727 -2.181 -11.581 1.00 90.56 85 LEU A CA 1
ATOM 645 C C . LEU A 1 85 ? 17.258 -2.575 -11.500 1.00 90.56 85 LEU A C 1
ATOM 647 O O . LEU A 1 85 ? 16.885 -3.700 -11.849 1.00 90.56 85 LEU A O 1
ATOM 651 N N . PHE A 1 86 ? 16.423 -1.662 -11.002 1.00 89.00 86 PHE A N 1
ATOM 652 C CA . PHE A 1 86 ? 15.000 -1.909 -10.873 1.00 89.00 86 PHE A CA 1
ATOM 653 C C . PHE A 1 86 ? 14.348 -2.111 -12.241 1.00 89.00 86 PHE A C 1
ATOM 655 O O . PHE A 1 86 ? 13.588 -3.063 -12.429 1.00 89.00 86 PHE A O 1
ATOM 662 N N . GLU A 1 87 ? 14.646 -1.232 -13.193 1.00 90.38 87 GLU A N 1
ATOM 663 C CA . GLU A 1 87 ? 14.062 -1.276 -14.526 1.00 90.38 87 GLU A CA 1
ATOM 664 C C . GLU A 1 87 ? 14.443 -2.550 -15.284 1.00 90.38 87 GLU A C 1
ATOM 666 O O . GLU A 1 87 ? 13.561 -3.246 -15.797 1.00 90.38 87 GLU A O 1
ATOM 671 N N . GLU A 1 88 ? 15.728 -2.909 -15.293 1.00 93.31 88 GLU A N 1
ATOM 672 C CA . GLU A 1 88 ? 16.212 -4.116 -15.960 1.00 93.31 88 GLU A CA 1
ATOM 673 C C . GLU A 1 88 ? 15.563 -5.374 -15.367 1.00 93.31 88 GLU A C 1
ATOM 675 O O . GLU A 1 88 ? 15.017 -6.212 -16.094 1.00 93.31 88 GLU A O 1
ATOM 680 N N . LYS A 1 89 ? 15.565 -5.494 -14.033 1.00 94.06 89 LYS A N 1
ATOM 681 C CA . LYS A 1 89 ? 14.997 -6.660 -13.346 1.00 94.06 89 LYS A CA 1
ATOM 682 C C . LYS A 1 89 ? 13.478 -6.734 -13.499 1.00 94.06 89 LYS A C 1
ATOM 684 O O . LYS A 1 89 ? 12.949 -7.837 -13.641 1.00 94.06 89 LYS A O 1
ATOM 689 N N . LEU A 1 90 ? 12.771 -5.600 -13.512 1.00 94.38 90 LEU A N 1
ATOM 690 C CA . LEU A 1 90 ? 11.331 -5.579 -13.768 1.00 94.38 90 LEU A CA 1
ATOM 691 C C . LEU A 1 90 ? 11.036 -6.064 -15.188 1.00 94.38 90 LEU A C 1
ATOM 693 O O . LEU A 1 90 ? 10.173 -6.920 -15.360 1.00 94.38 90 LEU A O 1
ATOM 697 N N . ARG A 1 91 ? 11.760 -5.577 -16.200 1.00 94.94 91 ARG A N 1
ATOM 698 C CA . ARG A 1 91 ? 11.561 -6.022 -17.586 1.00 94.94 91 ARG A CA 1
ATOM 699 C C . ARG A 1 91 ? 11.824 -7.515 -17.753 1.00 94.94 91 ARG A C 1
ATOM 701 O O . ARG A 1 91 ? 10.989 -8.203 -18.335 1.00 94.94 91 ARG A O 1
ATOM 708 N N . LEU A 1 92 ? 12.912 -8.034 -17.183 1.00 95.50 92 LEU A N 1
ATOM 709 C CA . LEU A 1 92 ? 13.181 -9.474 -17.192 1.00 95.50 92 LEU A CA 1
ATOM 710 C C . LEU A 1 92 ? 12.054 -10.266 -16.516 1.00 95.50 92 LEU A C 1
ATOM 712 O O . LEU A 1 92 ? 11.615 -11.291 -17.033 1.00 95.50 92 LEU A O 1
ATOM 716 N N . LEU A 1 93 ? 11.556 -9.798 -15.372 1.00 94.81 93 LEU A N 1
ATOM 717 C CA . LEU A 1 93 ? 10.448 -10.448 -14.678 1.00 94.81 93 LEU A CA 1
ATOM 718 C C . LEU A 1 93 ? 9.167 -10.464 -15.528 1.00 94.81 93 LEU A C 1
ATOM 720 O O . LEU A 1 93 ? 8.452 -11.467 -15.535 1.00 94.81 93 LEU A O 1
ATOM 724 N N . LEU A 1 94 ? 8.875 -9.375 -16.243 1.00 94.69 94 LEU A N 1
ATOM 725 C CA . LEU A 1 94 ? 7.735 -9.312 -17.155 1.00 94.69 94 LEU A CA 1
ATOM 726 C C . LEU A 1 94 ? 7.907 -10.313 -18.308 1.00 94.69 94 LEU A C 1
ATOM 728 O O . LEU A 1 94 ? 6.975 -11.063 -18.574 1.00 94.69 94 LEU A O 1
ATOM 732 N N . GLU A 1 95 ? 9.094 -10.423 -18.908 1.00 95.00 95 GLU A N 1
ATOM 733 C CA . GLU A 1 95 ? 9.381 -11.443 -19.933 1.00 95.00 95 GLU A CA 1
ATOM 734 C C . GLU A 1 95 ? 9.191 -12.872 -19.400 1.00 95.00 95 GLU A C 1
ATOM 736 O O . GLU A 1 95 ? 8.525 -13.696 -20.026 1.00 95.00 95 GLU A O 1
ATOM 741 N N . LEU A 1 96 ? 9.710 -13.163 -18.203 1.00 93.69 96 LEU A N 1
ATOM 742 C CA . LEU A 1 96 ? 9.566 -14.468 -17.543 1.00 93.69 96 LEU A CA 1
ATOM 743 C C . LEU A 1 96 ? 8.111 -14.816 -17.206 1.00 93.69 96 LEU A C 1
ATOM 745 O O . LEU A 1 96 ? 7.732 -15.996 -17.182 1.00 93.69 96 LEU A O 1
ATOM 749 N N . ARG A 1 97 ? 7.295 -13.797 -16.921 1.00 93.50 97 ARG A N 1
ATOM 750 C CA . ARG A 1 97 ? 5.858 -13.956 -16.710 1.00 93.50 97 ARG A CA 1
ATOM 751 C C . ARG A 1 97 ? 5.163 -14.359 -18.006 1.00 93.50 97 ARG A C 1
ATOM 753 O O . ARG A 1 97 ? 4.367 -15.291 -17.966 1.00 93.50 97 ARG A O 1
ATOM 760 N N . GLU A 1 98 ? 5.456 -13.680 -19.115 1.00 93.06 98 GLU A N 1
ATOM 761 C CA . GLU A 1 98 ? 4.770 -13.924 -20.391 1.00 93.06 98 GLU A CA 1
ATOM 762 C C . GLU A 1 98 ? 5.272 -15.186 -21.113 1.00 93.06 98 GLU A C 1
ATOM 764 O O . GLU A 1 98 ? 4.530 -15.790 -21.884 1.00 93.06 98 GLU A O 1
ATOM 769 N N . ARG A 1 99 ? 6.527 -15.602 -20.892 1.00 92.50 99 ARG A N 1
ATOM 770 C CA . ARG A 1 99 ? 7.168 -16.677 -21.666 1.00 92.50 99 ARG A CA 1
ATOM 771 C C . ARG A 1 99 ? 7.756 -17.759 -20.770 1.00 92.50 99 ARG A C 1
ATOM 773 O O . ARG A 1 99 ? 8.321 -17.492 -19.713 1.00 92.50 99 ARG A O 1
ATOM 780 N N . GLU A 1 100 ? 7.643 -19.010 -21.213 1.00 92.75 100 GLU A N 1
ATOM 781 C CA . GLU A 1 100 ? 8.285 -20.147 -20.545 1.00 92.75 100 GLU A CA 1
ATOM 782 C C . GLU A 1 100 ? 9.804 -20.082 -20.679 1.00 92.75 100 GLU A C 1
ATOM 784 O O . GLU A 1 100 ? 10.509 -20.241 -19.682 1.00 92.75 100 GLU A O 1
ATOM 789 N N . ARG A 1 101 ? 10.282 -19.825 -21.903 1.00 95.06 101 ARG A N 1
ATOM 790 C CA . ARG A 1 101 ? 11.697 -19.709 -22.252 1.00 95.06 101 ARG A CA 1
ATOM 791 C C . ARG A 1 101 ? 12.016 -18.273 -22.629 1.00 95.06 101 ARG A C 1
ATOM 793 O O . ARG A 1 101 ? 11.316 -17.687 -23.454 1.00 95.06 101 ARG A O 1
ATOM 800 N N . VAL A 1 102 ? 13.083 -17.730 -22.059 1.00 95.50 102 VAL A N 1
ATOM 801 C CA . VAL A 1 102 ? 13.515 -16.353 -22.319 1.00 95.50 102 VAL A CA 1
ATOM 802 C C . VAL A 1 102 ? 14.954 -16.324 -22.805 1.00 95.50 102 VAL A C 1
ATOM 804 O O . VAL A 1 102 ? 15.766 -17.159 -22.418 1.00 95.50 102 VAL A O 1
ATOM 807 N N . THR A 1 103 ? 15.267 -15.334 -23.632 1.00 95.81 103 THR A N 1
ATOM 808 C CA . THR A 1 103 ? 16.638 -14.915 -23.919 1.00 95.81 103 THR A CA 1
ATOM 809 C C . THR A 1 103 ? 16.766 -13.490 -23.412 1.00 95.81 103 THR A C 1
ATOM 811 O O . THR A 1 103 ? 15.946 -12.644 -23.758 1.00 95.81 103 THR A O 1
ATOM 814 N N . TRP A 1 104 ? 17.758 -13.231 -22.565 1.00 96.00 104 TRP A N 1
ATOM 815 C CA . TRP A 1 104 ? 17.937 -11.937 -21.912 1.00 96.00 104 TRP A CA 1
ATOM 816 C C . TRP A 1 104 ? 19.401 -11.525 -21.922 1.00 96.00 104 TRP A C 1
ATOM 818 O O . TRP A 1 104 ? 20.263 -12.323 -21.555 1.00 96.00 104 TRP A O 1
ATOM 828 N N . ARG A 1 105 ? 19.675 -10.267 -22.265 1.00 96.44 105 ARG A N 1
ATOM 829 C CA . ARG A 1 105 ? 20.978 -9.620 -22.083 1.00 96.44 105 ARG A CA 1
ATOM 830 C C . ARG A 1 105 ? 20.746 -8.271 -21.405 1.00 96.44 105 ARG A C 1
ATOM 832 O O . ARG A 1 105 ? 19.835 -7.551 -21.797 1.00 96.44 105 ARG A O 1
ATOM 839 N N . GLY A 1 106 ? 21.550 -7.964 -20.396 1.00 93.75 106 GLY A N 1
ATOM 840 C CA . GLY A 1 106 ? 21.471 -6.735 -19.611 1.00 93.75 106 GLY A CA 1
ATOM 841 C C . GLY A 1 106 ? 22.786 -6.478 -18.874 1.00 93.75 106 GLY A C 1
ATOM 842 O O . GLY A 1 106 ? 23.742 -7.236 -19.043 1.00 93.75 106 GLY A O 1
ATOM 843 N N . ARG A 1 107 ? 22.839 -5.402 -18.092 1.00 93.94 107 ARG A N 1
ATOM 844 C CA . ARG A 1 107 ? 24.017 -4.932 -17.354 1.00 93.94 107 ARG A CA 1
ATOM 845 C C . ARG A 1 107 ? 24.176 -5.639 -16.008 1.00 93.94 107 ARG A C 1
ATOM 847 O O . ARG A 1 107 ? 25.300 -5.907 -15.596 1.00 93.94 107 ARG A O 1
ATOM 854 N N . PHE A 1 108 ? 23.078 -5.965 -15.324 1.00 91.00 108 PHE A N 1
ATOM 855 C CA . PHE A 1 108 ? 23.121 -6.338 -13.900 1.00 91.00 108 PHE A CA 1
ATOM 856 C C . PHE A 1 108 ? 23.097 -7.841 -13.613 1.00 91.00 108 PHE A C 1
ATOM 858 O O . PHE A 1 108 ? 22.983 -8.255 -12.453 1.00 91.00 108 PHE A O 1
ATOM 865 N N . ARG A 1 109 ? 23.184 -8.678 -14.651 1.00 91.81 109 ARG A N 1
ATOM 866 C CA . ARG A 1 109 ? 23.368 -10.126 -14.517 1.00 91.81 109 ARG A CA 1
ATOM 867 C C . ARG A 1 109 ? 23.951 -10.754 -15.789 1.00 91.81 109 ARG A C 1
ATOM 869 O O . ARG A 1 109 ? 23.778 -10.195 -16.871 1.00 91.81 109 ARG A O 1
ATOM 876 N N . PRO A 1 110 ? 24.546 -11.959 -15.693 1.00 94.06 110 PRO A N 1
ATOM 877 C CA . PRO A 1 110 ? 24.923 -12.742 -16.869 1.00 94.06 110 PRO A CA 1
ATOM 878 C C . PRO A 1 110 ? 23.738 -12.972 -17.821 1.00 94.06 110 PRO A C 1
ATOM 880 O O . PRO A 1 110 ? 22.598 -13.030 -17.361 1.00 94.06 110 PRO A O 1
ATOM 883 N N . PRO A 1 111 ? 23.956 -13.147 -19.133 1.00 95.38 111 PRO A N 1
ATOM 884 C CA . PRO A 1 111 ? 22.872 -13.383 -20.083 1.00 95.38 111 PRO A CA 1
ATOM 885 C C . PRO A 1 111 ? 22.093 -14.684 -19.791 1.00 95.38 111 PRO A C 1
ATOM 887 O O . PRO A 1 111 ? 22.588 -15.593 -19.128 1.00 95.38 111 PRO A O 1
ATOM 890 N N . ILE A 1 112 ? 20.840 -14.771 -20.252 1.00 95.50 112 ILE A N 1
ATOM 891 C CA . ILE A 1 112 ? 20.102 -16.044 -20.389 1.00 95.50 112 ILE A CA 1
ATOM 892 C C . ILE A 1 112 ? 19.989 -16.353 -21.871 1.00 95.50 112 ILE A C 1
ATOM 894 O O . ILE A 1 112 ? 19.576 -15.490 -22.643 1.00 95.50 112 ILE A O 1
ATOM 898 N N . GLU A 1 113 ? 20.275 -17.594 -22.244 1.00 96.19 113 GLU A N 1
ATOM 899 C CA . GLU A 1 113 ? 20.205 -18.053 -23.628 1.00 96.19 113 GLU A CA 1
ATOM 900 C C . GLU A 1 113 ? 19.117 -19.121 -23.766 1.00 96.19 113 GLU A C 1
ATOM 902 O O . GLU A 1 113 ? 19.331 -20.305 -23.516 1.00 96.19 113 GLU A O 1
ATOM 907 N N . GLY A 1 114 ? 17.902 -18.676 -2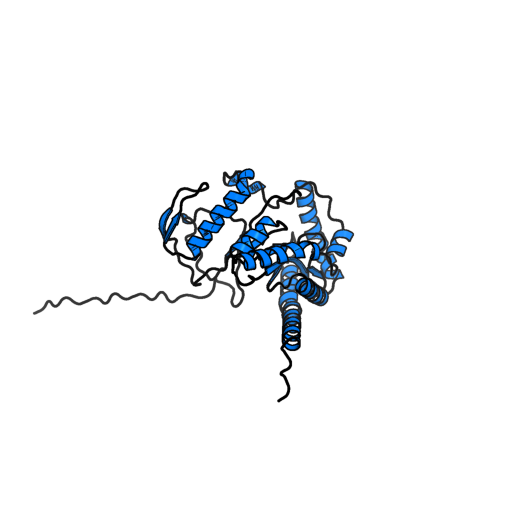4.101 1.00 95.06 114 GLY A N 1
ATOM 908 C CA . GLY A 1 114 ? 16.760 -19.542 -24.386 1.00 95.06 114 GLY A CA 1
ATOM 909 C C . GLY A 1 114 ? 16.375 -20.498 -23.258 1.00 95.06 114 GLY A C 1
ATOM 910 O O . GLY A 1 114 ? 15.865 -21.579 -23.554 1.00 95.06 114 GLY A O 1
ATOM 911 N N . MET A 1 115 ? 16.624 -20.162 -21.989 1.00 95.19 115 MET A N 1
ATOM 912 C CA . MET A 1 115 ? 16.369 -21.066 -20.860 1.00 95.19 115 MET A CA 1
ATOM 913 C C . MET A 1 115 ? 14.936 -20.950 -20.347 1.00 95.19 115 MET A C 1
ATOM 915 O O . MET A 1 115 ? 14.363 -19.861 -20.315 1.00 95.19 115 MET A O 1
ATOM 919 N N . GLY A 1 116 ? 14.381 -22.085 -19.913 1.00 92.56 116 GLY A N 1
ATOM 920 C CA . GLY A 1 116 ? 13.088 -22.139 -19.238 1.00 92.56 116 GLY A CA 1
ATOM 921 C C . GLY A 1 116 ? 13.204 -21.923 -17.729 1.00 92.56 116 GLY A C 1
ATOM 922 O O . GLY A 1 116 ? 14.130 -22.447 -17.111 1.00 92.56 116 GLY A O 1
ATOM 923 N N . VAL A 1 117 ? 12.254 -21.195 -17.132 1.00 88.94 117 VAL A N 1
ATOM 924 C CA . VAL A 1 117 ? 12.154 -21.035 -15.668 1.00 88.94 117 VAL A CA 1
ATOM 925 C C . VAL A 1 117 ? 10.962 -21.824 -15.136 1.00 88.94 117 VAL A C 1
ATOM 927 O O . VAL A 1 117 ? 9.818 -21.582 -15.533 1.00 88.94 117 VAL A O 1
ATOM 930 N N . TYR A 1 118 ? 11.249 -22.758 -14.225 1.00 89.94 118 TYR A N 1
ATOM 931 C CA . TYR A 1 118 ? 10.300 -23.732 -13.687 1.00 89.94 118 TYR A CA 1
ATOM 932 C C . TYR A 1 118 ? 10.325 -23.783 -12.152 1.00 89.94 118 TYR A C 1
ATOM 934 O O . TYR A 1 118 ? 11.374 -23.532 -11.558 1.00 89.94 118 TYR A O 1
ATOM 942 N N . PRO A 1 119 ? 9.212 -24.187 -11.504 1.00 91.50 119 PRO A N 1
ATOM 943 C CA . PRO A 1 119 ? 7.924 -24.572 -12.101 1.00 91.50 119 PRO A CA 1
ATOM 944 C C . PRO A 1 119 ? 7.146 -23.381 -12.686 1.00 91.50 119 PRO A C 1
ATOM 946 O O . PRO A 1 119 ? 7.312 -22.248 -12.243 1.00 91.50 119 PRO A O 1
ATOM 949 N N . ARG A 1 120 ? 6.274 -23.639 -13.673 1.00 89.56 120 ARG A N 1
ATOM 950 C CA . ARG A 1 120 ? 5.368 -22.608 -14.208 1.00 89.56 120 ARG A CA 1
ATOM 951 C C . ARG A 1 120 ? 4.229 -22.315 -13.227 1.00 89.56 120 ARG A C 1
ATOM 953 O O . ARG A 1 120 ? 3.785 -23.225 -12.518 1.00 89.56 120 ARG A O 1
ATOM 960 N N . PRO A 1 121 ? 3.758 -21.057 -13.163 1.00 87.44 121 PRO A N 1
ATOM 961 C CA . PRO A 1 121 ? 2.634 -20.702 -12.313 1.00 87.44 121 PRO A CA 1
ATOM 962 C C . PRO A 1 121 ? 1.355 -21.406 -12.767 1.00 87.44 121 PRO A C 1
ATOM 964 O O . PRO A 1 121 ? 1.153 -21.671 -13.946 1.00 87.44 121 PRO A O 1
ATOM 967 N N . LEU A 1 122 ? 0.457 -21.655 -11.813 1.00 88.94 122 LEU A N 1
ATOM 968 C CA . LEU A 1 122 ? -0.899 -22.120 -12.117 1.00 88.94 122 LEU A CA 1
ATOM 969 C C . LEU A 1 122 ? -1.750 -21.024 -12.782 1.00 88.94 122 LEU A C 1
ATOM 971 O O . LEU A 1 122 ? -2.665 -21.325 -13.538 1.00 88.94 122 LEU A O 1
ATOM 975 N N . GLN A 1 123 ? -1.487 -19.759 -12.446 1.00 88.19 123 GLN A N 1
ATOM 976 C CA . GLN A 1 123 ? -2.139 -18.612 -13.078 1.00 88.19 123 GLN A CA 1
ATOM 977 C C . GLN A 1 123 ? -1.548 -18.426 -14.473 1.00 88.19 123 GLN A C 1
ATOM 979 O O . GLN A 1 123 ? -0.326 -18.429 -14.599 1.00 88.19 123 GLN A O 1
ATOM 984 N N . GLU A 1 124 ? -2.400 -18.188 -15.471 1.00 88.56 124 GLU A N 1
ATOM 985 C CA . GLU A 1 124 ? -1.964 -17.844 -16.831 1.00 88.56 124 GLU A CA 1
ATOM 986 C C . GLU A 1 124 ? -1.013 -16.642 -16.814 1.00 88.56 124 GLU A C 1
ATOM 988 O O . GLU A 1 124 ? 0.059 -16.674 -17.409 1.00 88.56 124 GLU A O 1
ATOM 993 N N . ARG A 1 125 ? -1.363 -15.618 -16.027 1.00 88.94 125 ARG A N 1
ATOM 994 C CA . ARG A 1 125 ? -0.543 -14.426 -15.834 1.00 88.94 125 ARG A CA 1
ATOM 995 C C . ARG A 1 125 ? -0.445 -14.080 -14.356 1.00 88.94 125 ARG A C 1
ATOM 997 O O . ARG A 1 125 ? -1.450 -13.817 -13.700 1.00 88.94 125 ARG A O 1
ATOM 1004 N N . ILE A 1 126 ? 0.774 -14.065 -13.818 1.00 90.12 126 ILE A N 1
ATOM 1005 C CA . ILE A 1 126 ? 1.014 -13.674 -12.421 1.00 90.12 126 ILE A CA 1
ATOM 1006 C C . ILE A 1 126 ? 0.784 -12.157 -12.272 1.00 90.12 126 ILE A C 1
ATOM 1008 O O . ILE A 1 126 ? 1.455 -11.376 -12.955 1.00 90.12 126 ILE A O 1
ATOM 1012 N N . PRO A 1 127 ? -0.098 -11.694 -11.367 1.00 89.31 127 PRO A N 1
ATOM 1013 C CA . PRO A 1 127 ? -0.235 -10.267 -11.096 1.00 89.31 127 PRO A CA 1
ATOM 1014 C C . PRO A 1 127 ? 1.071 -9.706 -10.527 1.00 89.31 127 PRO A C 1
ATOM 1016 O O . PRO A 1 127 ? 1.568 -10.221 -9.527 1.00 89.31 127 PRO A O 1
ATOM 1019 N N . ILE A 1 128 ? 1.598 -8.649 -11.146 1.00 92.06 128 ILE A N 1
ATOM 1020 C CA . ILE A 1 128 ? 2.789 -7.919 -10.692 1.00 92.06 128 ILE A CA 1
ATOM 1021 C C . ILE A 1 128 ? 2.344 -6.504 -10.360 1.00 92.06 128 ILE A C 1
ATOM 1023 O O . ILE A 1 128 ? 1.866 -5.791 -11.236 1.00 92.06 128 ILE A O 1
ATOM 1027 N N . TRP A 1 129 ? 2.490 -6.128 -9.094 1.00 93.56 129 TRP A N 1
ATOM 1028 C CA . TRP A 1 129 ? 2.219 -4.778 -8.607 1.00 93.56 129 TRP A CA 1
ATOM 1029 C C . TRP A 1 129 ? 3.533 -4.057 -8.403 1.00 93.56 129 TRP A C 1
ATOM 1031 O O . TRP A 1 129 ? 4.460 -4.649 -7.850 1.00 93.56 129 TRP A O 1
ATOM 1041 N N . VAL A 1 130 ? 3.570 -2.793 -8.799 1.00 92.81 130 VAL A N 1
ATOM 1042 C CA . VAL A 1 130 ? 4.686 -1.887 -8.567 1.00 92.81 130 VAL A CA 1
ATOM 1043 C C . VAL A 1 130 ? 4.366 -1.079 -7.316 1.00 92.81 130 VAL A C 1
ATOM 1045 O O . VAL A 1 130 ? 3.362 -0.381 -7.293 1.00 92.81 130 VAL A O 1
ATOM 1048 N N . ALA A 1 131 ? 5.158 -1.178 -6.250 1.00 90.31 131 ALA A N 1
ATOM 1049 C CA . ALA A 1 131 ? 4.959 -0.327 -5.074 1.00 90.31 131 ALA A CA 1
ATOM 1050 C C . ALA A 1 131 ? 5.774 0.970 -5.140 1.00 90.31 131 ALA A C 1
ATOM 1052 O O . ALA A 1 131 ? 6.917 0.932 -5.560 1.00 90.31 131 ALA A O 1
ATOM 1053 N N . THR A 1 132 ? 5.244 2.088 -4.653 1.00 88.38 132 THR A N 1
ATOM 1054 C CA . THR A 1 132 ? 6.004 3.343 -4.501 1.00 88.38 132 THR A CA 1
ATOM 1055 C C . THR A 1 132 ? 5.644 4.018 -3.183 1.00 88.38 132 THR A C 1
ATOM 1057 O O . THR A 1 132 ? 4.516 3.897 -2.708 1.00 88.38 132 THR A O 1
ATOM 1060 N N . GLY A 1 133 ? 6.609 4.705 -2.574 1.00 83.00 133 GLY A N 1
ATOM 1061 C CA . GLY A 1 133 ? 6.408 5.500 -1.357 1.00 83.00 133 GLY A CA 1
ATOM 1062 C C . GLY A 1 133 ? 6.237 6.997 -1.614 1.00 83.00 133 GLY A C 1
ATOM 1063 O O . GLY A 1 133 ? 6.287 7.768 -0.665 1.00 83.00 133 GLY A O 1
ATOM 1064 N N . GLY A 1 134 ? 6.115 7.419 -2.876 1.00 83.81 134 GLY A N 1
ATOM 1065 C CA . GLY A 1 134 ? 5.991 8.841 -3.210 1.00 83.81 134 GLY A CA 1
ATOM 1066 C C . GLY A 1 134 ? 6.713 9.293 -4.478 1.00 83.81 134 GLY A C 1
ATOM 1067 O O . GLY A 1 134 ? 6.648 10.468 -4.815 1.00 83.81 134 GLY A O 1
ATOM 1068 N N . ASN A 1 135 ? 7.421 8.403 -5.179 1.00 86.50 135 ASN A N 1
ATOM 1069 C CA . ASN A 1 135 ? 8.238 8.802 -6.322 1.00 86.50 135 ASN A CA 1
ATOM 1070 C C . ASN A 1 135 ? 7.410 8.893 -7.627 1.00 86.50 135 ASN A C 1
ATOM 1072 O O . ASN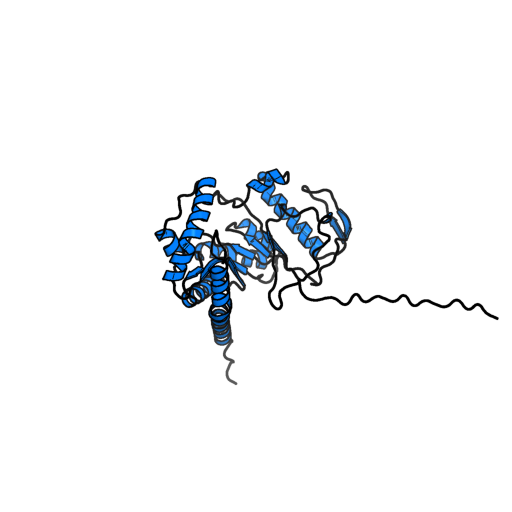 A 1 135 ? 6.858 7.865 -8.052 1.00 86.50 135 ASN A O 1
ATOM 1076 N N . PRO A 1 136 ? 7.368 10.068 -8.295 1.00 92.12 136 PRO A N 1
ATOM 1077 C CA . PRO A 1 136 ? 6.650 10.258 -9.558 1.00 92.12 136 PRO A CA 1
ATOM 1078 C C . PRO A 1 136 ? 7.144 9.369 -10.703 1.00 92.12 136 PRO A C 1
ATOM 1080 O O . PRO A 1 136 ? 6.327 8.779 -11.408 1.00 92.12 136 PRO A O 1
ATOM 1083 N N . THR A 1 137 ? 8.459 9.209 -10.868 1.00 90.88 137 THR A N 1
ATOM 1084 C CA . THR A 1 137 ? 9.067 8.379 -11.922 1.00 90.88 137 THR A CA 1
ATOM 1085 C C . THR A 1 137 ? 8.617 6.925 -11.812 1.00 90.88 137 THR A C 1
ATOM 1087 O O . THR A 1 137 ? 8.264 6.305 -12.815 1.00 90.88 137 THR A O 1
ATOM 1090 N N . SER A 1 138 ? 8.535 6.386 -10.590 1.00 90.31 138 SER A N 1
ATOM 1091 C CA . SER A 1 138 ? 8.011 5.032 -10.364 1.00 90.31 138 SER A CA 1
ATOM 1092 C C . SER A 1 138 ? 6.529 4.901 -10.731 1.00 90.31 138 SER A C 1
ATOM 1094 O O . SER A 1 138 ? 6.139 3.895 -11.324 1.00 90.31 138 SER A O 1
ATOM 1096 N N . ALA A 1 139 ? 5.707 5.909 -10.416 1.00 94.00 139 ALA A N 1
ATOM 1097 C CA . ALA A 1 139 ? 4.286 5.919 -10.769 1.00 94.00 139 ALA A CA 1
ATOM 1098 C C . ALA A 1 139 ? 4.079 5.994 -12.292 1.00 94.00 139 ALA A C 1
ATOM 1100 O O . ALA A 1 139 ? 3.298 5.219 -12.848 1.00 94.00 139 ALA A O 1
ATOM 1101 N N . VAL A 1 140 ? 4.835 6.859 -12.977 1.00 96.00 140 VAL A N 1
ATOM 1102 C CA . VAL A 1 140 ? 4.816 6.984 -14.442 1.00 96.00 140 VAL A CA 1
ATOM 1103 C C . VAL A 1 140 ? 5.268 5.684 -15.107 1.00 96.00 140 VAL A C 1
ATOM 1105 O O . VAL A 1 140 ? 4.570 5.187 -15.987 1.00 96.00 140 VAL A O 1
ATOM 1108 N N . ARG A 1 141 ? 6.377 5.080 -14.657 1.00 94.31 141 ARG A N 1
ATOM 1109 C CA . ARG A 1 141 ? 6.874 3.796 -15.185 1.00 94.31 141 ARG A CA 1
ATOM 1110 C C . ARG A 1 141 ? 5.837 2.682 -15.027 1.00 94.31 141 ARG A C 1
ATOM 1112 O O . ARG A 1 141 ? 5.589 1.943 -15.975 1.00 94.31 141 ARG A O 1
ATOM 1119 N N . ALA A 1 142 ? 5.216 2.564 -13.850 1.00 95.75 142 ALA A N 1
ATOM 1120 C CA . ALA A 1 142 ? 4.168 1.572 -13.612 1.00 95.75 142 ALA A CA 1
ATOM 1121 C C . ALA A 1 142 ? 2.982 1.762 -14.566 1.00 95.75 142 ALA A C 1
ATOM 1123 O O . ALA A 1 142 ? 2.516 0.793 -15.165 1.00 95.75 142 ALA A O 1
ATOM 1124 N N . GLY A 1 143 ? 2.543 3.011 -14.743 1.00 97.12 143 GLY A N 1
ATOM 1125 C CA . GLY A 1 143 ? 1.442 3.357 -15.634 1.00 97.12 143 GLY A CA 1
ATOM 1126 C C . GLY A 1 143 ? 1.769 3.033 -17.087 1.00 97.12 143 GLY A C 1
ATOM 1127 O O . GLY A 1 143 ? 1.022 2.304 -17.730 1.00 97.12 143 GLY A O 1
ATOM 1128 N N . ALA A 1 144 ? 2.928 3.478 -17.575 1.00 97.69 144 ALA A N 1
ATOM 1129 C CA . ALA A 1 144 ? 3.387 3.232 -18.942 1.00 97.69 144 ALA A CA 1
ATOM 1130 C C . ALA A 1 144 ? 3.538 1.736 -19.286 1.00 97.69 144 ALA A C 1
ATOM 1132 O O . ALA A 1 144 ? 3.438 1.370 -20.450 1.00 97.69 144 ALA A O 1
ATOM 1133 N N . LEU A 1 145 ? 3.754 0.872 -18.286 1.00 96.62 145 LEU A N 1
ATOM 1134 C CA . LEU A 1 145 ? 3.799 -0.589 -18.441 1.00 96.62 145 LEU A CA 1
ATOM 1135 C C . LEU A 1 145 ? 2.431 -1.274 -18.243 1.00 96.62 145 LEU A C 1
ATOM 1137 O O . LEU A 1 145 ? 2.348 -2.505 -18.266 1.00 96.62 145 LEU A O 1
ATOM 1141 N N . GLY A 1 146 ? 1.369 -0.507 -17.974 1.00 96.88 146 GLY A N 1
ATOM 1142 C CA . GLY A 1 146 ? 0.031 -1.025 -17.686 1.00 96.88 146 GLY A CA 1
ATOM 1143 C C . GLY A 1 146 ? -0.034 -1.833 -16.387 1.00 96.88 146 GLY A C 1
ATOM 1144 O O . GLY A 1 146 ? -0.879 -2.721 -16.248 1.00 96.88 146 GLY A O 1
ATOM 1145 N N . LEU A 1 147 ? 0.887 -1.584 -15.452 1.00 96.81 147 LEU A N 1
ATOM 1146 C CA . LEU A 1 147 ? 0.995 -2.331 -14.205 1.00 96.81 147 LEU A CA 1
ATOM 1147 C C . LEU A 1 147 ? 0.202 -1.655 -13.079 1.00 96.81 147 LEU A C 1
ATOM 1149 O O . LEU A 1 147 ? 0.236 -0.428 -12.949 1.00 96.81 147 LEU A O 1
ATOM 1153 N N . PRO A 1 148 ? -0.460 -2.444 -12.216 1.00 96.62 148 PRO A N 1
ATOM 1154 C CA . PRO A 1 148 ? -1.049 -1.937 -10.987 1.00 96.62 148 PRO A CA 1
ATOM 1155 C C . PRO A 1 148 ? -0.027 -1.244 -10.075 1.00 96.62 148 PRO A C 1
ATOM 1157 O O . PRO A 1 148 ? 1.116 -1.703 -9.949 1.00 96.62 148 PRO A O 1
ATOM 1160 N N . LEU A 1 149 ? -0.459 -0.184 -9.389 1.00 95.62 149 LEU A N 1
ATOM 1161 C CA . LEU A 1 149 ? 0.367 0.593 -8.460 1.00 95.62 149 LEU A CA 1
ATOM 1162 C C . LEU A 1 149 ? -0.057 0.329 -7.014 1.00 95.62 149 LEU A C 1
ATOM 1164 O O . LEU A 1 149 ? -1.241 0.297 -6.708 1.00 95.62 149 LEU A O 1
ATOM 1168 N N . ALA A 1 150 ? 0.900 0.159 -6.107 1.00 95.69 150 ALA A N 1
ATOM 1169 C CA . ALA A 1 150 ? 0.650 0.069 -4.672 1.00 95.69 150 ALA A CA 1
ATOM 1170 C C . ALA A 1 150 ? 1.347 1.216 -3.934 1.00 95.69 150 ALA A C 1
ATOM 1172 O O . ALA A 1 150 ? 2.563 1.203 -3.732 1.00 95.69 150 ALA A O 1
ATOM 1173 N N . LEU A 1 151 ? 0.571 2.221 -3.558 1.00 93.81 151 LEU A N 1
ATOM 1174 C CA . LEU A 1 151 ? 1.039 3.465 -2.979 1.00 93.81 151 LEU A CA 1
ATOM 1175 C C . LEU A 1 151 ? 1.091 3.351 -1.453 1.00 93.81 151 LEU A C 1
ATOM 1177 O O . LEU A 1 151 ? 0.066 3.191 -0.796 1.00 93.81 151 LEU A O 1
ATOM 1181 N N . ALA A 1 152 ? 2.296 3.433 -0.894 1.00 92.00 152 ALA A N 1
ATOM 1182 C CA . ALA A 1 152 ? 2.493 3.442 0.549 1.00 92.00 152 ALA A CA 1
ATOM 1183 C C . ALA A 1 152 ? 2.401 4.876 1.085 1.00 92.00 152 ALA A C 1
ATOM 1185 O O . ALA A 1 152 ? 3.276 5.690 0.788 1.00 92.00 152 ALA A O 1
ATOM 1186 N N . ILE A 1 153 ? 1.379 5.163 1.894 1.00 88.81 153 ILE A N 1
ATOM 1187 C CA . ILE A 1 153 ? 1.166 6.482 2.508 1.00 88.81 153 ILE A CA 1
ATOM 1188 C C . ILE A 1 153 ? 1.636 6.413 3.953 1.00 88.81 153 ILE A C 1
ATOM 1190 O O . ILE A 1 153 ? 1.016 5.763 4.793 1.00 88.81 153 ILE A O 1
ATOM 1194 N N . ILE A 1 154 ? 2.791 7.020 4.227 1.00 81.75 154 ILE A N 1
ATOM 1195 C CA . ILE A 1 154 ? 3.469 6.907 5.519 1.00 81.75 154 ILE A CA 1
ATOM 1196 C C . ILE A 1 154 ? 3.889 8.303 5.959 1.00 81.75 154 ILE A C 1
ATOM 1198 O O . ILE A 1 154 ? 4.888 8.841 5.487 1.00 81.75 154 ILE A O 1
ATOM 1202 N N . GLY A 1 155 ? 3.086 8.865 6.861 1.00 83.19 155 GLY A N 1
ATOM 1203 C CA . GLY A 1 155 ? 3.201 10.241 7.333 1.00 83.19 155 GLY A CA 1
ATOM 1204 C C . GLY A 1 155 ? 2.530 11.265 6.411 1.00 83.19 155 GLY A C 1
ATOM 1205 O O . GLY A 1 155 ? 2.353 11.044 5.213 1.00 83.19 155 GLY A O 1
ATOM 1206 N N . GLY A 1 156 ? 2.175 12.410 6.996 1.00 87.06 156 GLY A N 1
ATOM 1207 C CA . GLY A 1 156 ? 1.535 13.519 6.291 1.00 87.06 156 GLY A CA 1
ATOM 1208 C C . GLY A 1 156 ? 0.064 13.278 5.938 1.00 87.06 156 GLY A C 1
ATOM 1209 O O . GLY A 1 156 ? -0.587 12.390 6.484 1.00 87.06 156 GLY A O 1
ATOM 1210 N N . LEU A 1 157 ? -0.439 14.116 5.030 1.00 92.44 157 LEU A N 1
ATOM 1211 C CA . LEU A 1 157 ? -1.817 14.090 4.539 1.00 92.44 157 LEU A CA 1
ATOM 1212 C C . LEU A 1 157 ? -1.916 13.180 3.300 1.00 92.44 157 LEU A C 1
ATOM 1214 O O . LEU A 1 157 ? -1.121 13.378 2.370 1.00 92.44 157 LEU A O 1
ATOM 1218 N N . PRO A 1 158 ? -2.855 12.217 3.237 1.00 93.19 158 PRO A N 1
ATOM 1219 C CA . PRO A 1 158 ? -2.979 11.294 2.113 1.00 93.19 158 PRO A CA 1
ATOM 1220 C C . PRO A 1 158 ? -3.209 12.026 0.784 1.00 93.19 158 PRO A C 1
ATOM 1222 O O . PRO A 1 158 ? -2.590 11.697 -0.222 1.00 93.19 158 PRO A O 1
ATOM 1225 N N . GLU A 1 159 ? -3.996 13.095 0.760 1.00 94.44 159 GLU A N 1
ATOM 1226 C CA . GLU A 1 159 ? -4.365 13.830 -0.455 1.00 94.44 159 GLU A CA 1
ATOM 1227 C C . GLU A 1 159 ? -3.154 14.444 -1.171 1.00 94.44 159 GLU A C 1
ATOM 1229 O O . GLU A 1 159 ? -3.183 14.636 -2.387 1.00 94.44 159 GLU A O 1
ATOM 1234 N N . ARG A 1 160 ? -2.034 14.661 -0.465 1.00 93.44 160 ARG A N 1
ATOM 1235 C CA . ARG A 1 160 ? -0.766 15.089 -1.086 1.00 93.44 160 ARG A CA 1
ATOM 1236 C C . ARG A 1 160 ? -0.202 14.061 -2.065 1.00 93.44 160 ARG A C 1
ATOM 1238 O O . ARG A 1 160 ? 0.597 14.421 -2.924 1.00 93.44 160 ARG A O 1
ATOM 1245 N N . PHE A 1 161 ? -0.615 12.801 -1.960 1.00 94.25 161 PHE A N 1
ATOM 1246 C CA . PHE A 1 161 ? -0.211 11.736 -2.869 1.00 94.25 161 PHE A CA 1
ATOM 1247 C C . PHE A 1 161 ? -1.168 11.572 -4.064 1.00 94.25 161 PHE A C 1
ATOM 1249 O O . PHE A 1 161 ? -0.854 10.811 -4.981 1.00 94.25 161 PHE A O 1
ATOM 1256 N N . ALA A 1 162 ? -2.302 12.287 -4.112 1.00 95.44 162 ALA A N 1
ATOM 1257 C CA . ALA A 1 162 ? -3.268 12.193 -5.214 1.00 95.44 162 ALA A CA 1
ATOM 1258 C C . ALA A 1 162 ? -2.649 12.468 -6.603 1.00 95.44 162 ALA A C 1
ATOM 1260 O O . ALA A 1 162 ? -2.954 11.722 -7.542 1.00 95.44 162 ALA A O 1
ATOM 1261 N N . PRO A 1 163 ? -1.702 13.423 -6.762 1.00 96.19 163 PRO A N 1
ATOM 1262 C CA . PRO A 1 163 ? -1.009 13.616 -8.035 1.00 96.19 163 PRO A CA 1
ATOM 1263 C C . PRO A 1 163 ? -0.277 12.366 -8.545 1.00 96.19 163 PRO A C 1
ATOM 1265 O O . PRO A 1 163 ? -0.182 12.170 -9.753 1.00 96.19 163 PRO A O 1
ATOM 1268 N N . LEU A 1 164 ? 0.203 11.478 -7.665 1.00 95.31 164 LEU A N 1
ATOM 1269 C CA . LEU A 1 164 ? 0.880 10.242 -8.081 1.00 95.31 164 LEU A CA 1
ATOM 1270 C C . LEU A 1 164 ? -0.096 9.232 -8.688 1.00 95.31 164 LEU A C 1
ATOM 1272 O O . LEU A 1 164 ? 0.230 8.594 -9.690 1.00 95.31 164 LEU A O 1
ATOM 1276 N N . ALA A 1 165 ? -1.297 9.112 -8.115 1.00 96.06 165 ALA A N 1
ATOM 1277 C CA . ALA A 1 165 ? -2.365 8.295 -8.685 1.00 96.06 165 ALA A CA 1
ATOM 1278 C C . ALA A 1 165 ? -2.800 8.838 -10.059 1.00 96.06 165 ALA A C 1
ATOM 1280 O O . ALA A 1 165 ? -2.989 8.071 -11.003 1.00 96.06 165 ALA A O 1
ATOM 1281 N N . ALA A 1 166 ? -2.889 10.165 -10.200 1.00 96.81 166 ALA A N 1
ATOM 1282 C CA . ALA A 1 166 ? -3.193 10.808 -11.476 1.00 96.81 166 ALA A CA 1
ATOM 1283 C C . ALA A 1 166 ? -2.098 10.561 -12.530 1.00 96.81 166 ALA A C 1
ATOM 1285 O O . ALA A 1 166 ? -2.409 10.160 -13.651 1.00 96.81 166 ALA A O 1
ATOM 1286 N N . LEU A 1 167 ? -0.819 10.724 -12.166 1.00 97.50 167 LEU A N 1
ATOM 1287 C CA . LEU A 1 167 ? 0.320 10.455 -13.053 1.00 97.50 167 LEU A CA 1
ATOM 1288 C C . LEU A 1 167 ? 0.349 9.005 -13.542 1.00 97.50 167 LEU A C 1
ATOM 1290 O O . LEU A 1 167 ? 0.612 8.756 -14.716 1.00 97.50 167 LEU A O 1
ATOM 1294 N N . HIS A 1 168 ? 0.060 8.052 -12.656 1.00 97.88 168 HIS A N 1
ATOM 1295 C CA . HIS A 1 168 ? -0.017 6.631 -12.993 1.00 97.88 168 HIS A CA 1
ATOM 1296 C C . HIS A 1 168 ? -1.104 6.340 -14.035 1.00 97.88 168 HIS A C 1
ATOM 1298 O O . HIS A 1 168 ? -0.822 5.709 -15.057 1.00 97.88 168 HIS A O 1
ATOM 1304 N N . ARG A 1 169 ? -2.319 6.861 -13.831 1.00 97.81 169 ARG A N 1
ATOM 1305 C CA . ARG A 1 169 ? -3.429 6.714 -14.788 1.00 97.81 169 ARG A CA 1
ATOM 1306 C C . ARG A 1 169 ? -3.138 7.384 -16.124 1.00 97.81 169 ARG A C 1
ATOM 1308 O O . ARG A 1 169 ? -3.398 6.801 -17.173 1.00 97.81 169 ARG A O 1
ATOM 1315 N N . GLU A 1 170 ? -2.581 8.590 -16.091 1.00 98.12 170 GLU A N 1
ATOM 1316 C CA . GLU A 1 170 ? -2.252 9.347 -17.297 1.00 98.12 170 GLU A CA 1
ATOM 1317 C C . GLU A 1 170 ? -1.148 8.662 -18.112 1.00 98.12 170 GLU A C 1
ATOM 1319 O O . GLU A 1 170 ? -1.261 8.546 -19.332 1.00 98.12 170 GLU A O 1
ATOM 1324 N N . ALA A 1 171 ? -0.109 8.141 -17.453 1.00 98.19 171 ALA A N 1
ATOM 1325 C CA . ALA A 1 171 ? 0.944 7.380 -18.118 1.00 98.19 171 ALA A CA 1
ATOM 1326 C C . ALA A 1 171 ? 0.401 6.096 -18.766 1.00 98.19 171 ALA A C 1
ATOM 1328 O O . ALA A 1 171 ? 0.763 5.787 -19.901 1.00 98.19 171 ALA A O 1
ATOM 1329 N N . ALA A 1 172 ? -0.518 5.393 -18.095 1.00 98.31 172 ALA A N 1
ATOM 1330 C CA . ALA A 1 172 ? -1.201 4.237 -18.673 1.00 98.31 172 ALA A CA 1
ATOM 1331 C C . ALA A 1 172 ? -2.022 4.607 -19.909 1.00 98.31 172 ALA A C 1
ATOM 1333 O O . ALA A 1 172 ? -1.895 3.958 -20.947 1.00 98.31 172 ALA A O 1
ATOM 1334 N N . ARG A 1 173 ? -2.795 5.695 -19.833 1.00 98.31 173 ARG A N 1
ATOM 1335 C CA . ARG A 1 173 ? -3.591 6.195 -20.958 1.00 98.31 173 ARG A CA 1
ATOM 1336 C C . ARG A 1 173 ? -2.715 6.551 -22.160 1.00 98.31 173 ARG A C 1
ATOM 1338 O O . ARG A 1 173 ? -3.029 6.147 -23.276 1.00 98.31 173 ARG A O 1
ATOM 1345 N N . ARG A 1 174 ? -1.604 7.267 -21.945 1.00 98.31 174 ARG A N 1
ATOM 1346 C CA . ARG A 1 174 ? -0.648 7.631 -23.012 1.00 98.31 174 ARG A CA 1
ATOM 1347 C C . ARG A 1 174 ? 0.001 6.414 -23.668 1.00 98.31 174 ARG A C 1
ATOM 1349 O O . ARG A 1 174 ? 0.260 6.450 -24.864 1.00 98.31 174 ARG A O 1
ATOM 1356 N N . ALA A 1 175 ? 0.230 5.348 -22.906 1.00 98.00 175 ALA A N 1
ATOM 1357 C CA . ALA A 1 175 ? 0.762 4.083 -23.409 1.00 98.00 175 ALA A CA 1
ATOM 1358 C C . ALA A 1 175 ? -0.308 3.162 -24.037 1.00 98.00 175 ALA A C 1
ATOM 1360 O O . ALA A 1 175 ? 0.007 2.051 -24.455 1.00 98.00 175 ALA A O 1
ATOM 1361 N N . GLY A 1 176 ? -1.572 3.599 -24.117 1.00 98.06 176 GLY A N 1
ATOM 1362 C CA . GLY A 1 176 ? -2.664 2.818 -24.708 1.00 98.06 176 GLY A CA 1
ATOM 1363 C C . GLY A 1 176 ? -3.231 1.728 -23.793 1.00 98.06 176 GLY A C 1
ATOM 1364 O O . GLY A 1 176 ? -3.926 0.824 -24.258 1.00 98.06 176 GLY A O 1
ATOM 1365 N N . HIS A 1 177 ? -2.958 1.789 -22.489 1.00 97.56 177 HIS A N 1
ATOM 1366 C CA . HIS A 1 177 ? -3.519 0.875 -21.501 1.00 97.56 177 HIS A CA 1
ATOM 1367 C C . HIS A 1 177 ? -4.820 1.422 -20.902 1.00 97.56 177 HIS A C 1
ATOM 1369 O O . HIS A 1 177 ? -5.006 2.630 -20.742 1.00 97.56 177 HIS A O 1
ATOM 1375 N N . ARG A 1 178 ? -5.720 0.515 -20.500 1.00 95.19 178 ARG A N 1
ATOM 1376 C CA . ARG A 1 178 ? -6.806 0.873 -19.575 1.00 95.19 178 ARG A CA 1
ATOM 1377 C C . ARG A 1 178 ? -6.199 1.265 -18.221 1.00 95.19 178 ARG A C 1
ATOM 1379 O O . ARG A 1 178 ? -5.163 0.691 -17.878 1.00 95.19 178 ARG A O 1
ATOM 1386 N N . PRO A 1 179 ? -6.827 2.175 -17.450 1.00 92.38 179 PRO A N 1
ATOM 1387 C CA . PRO A 1 179 ? -6.352 2.533 -16.116 1.00 92.38 179 PRO A CA 1
ATOM 1388 C C . PRO A 1 179 ? -6.135 1.272 -15.264 1.00 92.38 179 PRO A C 1
ATOM 1390 O O . PRO A 1 179 ? -7.096 0.535 -15.028 1.00 92.38 179 PRO A O 1
ATOM 1393 N N . PRO A 1 180 ? -4.888 0.960 -14.868 1.00 94.12 180 PRO A N 1
ATOM 1394 C CA . PRO A 1 180 ? -4.625 -0.231 -14.086 1.00 94.12 180 PRO A CA 1
ATOM 1395 C C . PRO A 1 180 ? -4.977 0.015 -12.609 1.00 94.12 180 PRO A C 1
ATOM 1397 O O . PRO A 1 180 ? -4.910 1.159 -12.157 1.00 94.12 180 PRO A O 1
ATOM 1400 N N . PRO A 1 181 ? -5.306 -1.044 -11.847 1.00 96.00 181 PRO A N 1
ATOM 1401 C CA . PRO A 1 181 ? -5.712 -0.914 -10.452 1.00 96.00 181 PRO A CA 1
ATOM 1402 C C . PRO A 1 181 ? -4.688 -0.211 -9.554 1.00 96.00 181 PRO A C 1
ATOM 1404 O O . PRO A 1 181 ? -3.472 -0.361 -9.722 1.00 96.00 181 PRO A O 1
ATOM 1407 N N . LEU A 1 182 ? -5.194 0.475 -8.536 1.00 96.62 182 LEU A N 1
ATOM 1408 C CA . LEU A 1 182 ? -4.439 1.161 -7.498 1.00 96.62 182 LEU A CA 1
ATOM 1409 C C . LEU A 1 182 ? -4.716 0.528 -6.125 1.00 96.62 182 LEU A C 1
ATOM 1411 O O . LEU A 1 182 ? -5.846 0.191 -5.778 1.00 96.62 182 LEU A O 1
ATOM 1415 N N . SER A 1 183 ? -3.657 0.375 -5.333 1.00 96.94 183 SER A N 1
ATOM 1416 C CA . SER A 1 183 ? -3.701 -0.061 -3.940 1.00 96.94 183 SER A CA 1
ATOM 1417 C C . SER A 1 183 ? -3.199 1.058 -3.046 1.00 96.94 183 SER A C 1
ATOM 1419 O O . SER A 1 183 ? -2.156 1.640 -3.350 1.00 96.94 183 SER A O 1
ATOM 1421 N N . ILE A 1 184 ? -3.895 1.314 -1.942 1.00 96.06 184 ILE A N 1
ATOM 1422 C CA . ILE A 1 184 ? -3.358 2.094 -0.828 1.00 96.06 184 ILE A CA 1
ATOM 1423 C C . ILE A 1 184 ? -2.865 1.146 0.255 1.00 96.06 184 ILE A C 1
ATOM 1425 O O . ILE A 1 184 ? -3.530 0.174 0.614 1.00 96.06 184 ILE A O 1
ATOM 1429 N N . ASP A 1 185 ? -1.672 1.441 0.748 1.00 94.31 185 ASP A N 1
ATOM 1430 C CA . ASP A 1 185 ? -0.946 0.638 1.709 1.00 94.31 185 ASP A CA 1
ATOM 1431 C C . ASP A 1 185 ? -0.583 1.464 2.932 1.00 94.31 185 ASP A C 1
ATOM 1433 O O . ASP A 1 185 ? 0.265 2.362 2.859 1.00 94.31 185 ASP A O 1
ATOM 1437 N N . SER A 1 186 ? -1.188 1.115 4.061 1.00 91.81 186 SER A N 1
ATOM 1438 C CA . SER A 1 186 ? -1.099 1.906 5.282 1.00 91.81 186 SER A CA 1
ATOM 1439 C C . SER A 1 186 ? -0.803 1.048 6.503 1.00 91.81 186 SER A C 1
ATOM 1441 O O . SER A 1 186 ? -1.059 -0.157 6.531 1.00 91.81 186 SER A O 1
ATOM 1443 N N . HIS A 1 187 ? -0.259 1.689 7.533 1.00 92.88 187 HIS A N 1
ATOM 1444 C CA . HIS A 1 187 ? -0.212 1.116 8.873 1.00 92.88 187 HIS A CA 1
ATOM 1445 C C . HIS A 1 187 ? -1.510 1.429 9.603 1.00 92.88 187 HIS A C 1
ATOM 1447 O O . HIS A 1 187 ? -2.136 2.462 9.348 1.00 92.88 187 HIS A O 1
ATOM 1453 N N . GLY A 1 188 ? -1.879 0.578 10.546 1.00 94.56 188 GLY A N 1
ATOM 1454 C CA . GLY A 1 188 ? -2.990 0.876 11.425 1.00 94.56 188 GLY A CA 1
ATOM 1455 C C . GLY A 1 188 ? -3.209 -0.182 12.482 1.00 94.56 188 GLY A C 1
ATOM 1456 O O . GLY A 1 188 ? -2.486 -1.171 12.535 1.00 94.56 188 GLY A O 1
ATOM 1457 N N . TYR A 1 189 ? -4.192 0.057 13.332 1.00 97.62 189 TYR A N 1
ATOM 1458 C CA . TYR A 1 189 ? -4.555 -0.815 14.433 1.00 97.62 189 TYR A CA 1
ATOM 1459 C C . TYR A 1 189 ? -5.998 -0.516 14.847 1.00 97.62 189 TYR A C 1
ATOM 1461 O O . TYR A 1 189 ? -6.381 0.648 14.944 1.00 97.62 189 TYR A O 1
ATOM 1469 N N . LEU A 1 190 ? -6.806 -1.553 15.047 1.00 97.75 190 LEU A N 1
ATOM 1470 C CA . LEU A 1 190 ? -8.199 -1.414 15.437 1.00 97.75 190 LEU A CA 1
ATOM 1471 C C . LEU A 1 190 ? -8.393 -1.931 16.855 1.00 97.75 190 LEU A C 1
ATOM 1473 O O . LEU A 1 190 ? -7.917 -3.015 17.192 1.00 97.75 190 LEU A O 1
ATOM 1477 N N . ALA A 1 191 ? -9.189 -1.198 17.618 1.00 97.88 191 ALA A N 1
ATOM 1478 C CA . ALA A 1 191 ? -9.802 -1.652 18.858 1.00 97.88 191 ALA A CA 1
ATOM 1479 C C . ALA A 1 191 ? -11.291 -1.255 18.840 1.00 97.88 191 ALA A C 1
ATOM 1481 O O . ALA A 1 191 ? -11.702 -0.513 17.940 1.00 97.88 191 ALA A O 1
ATOM 1482 N N . PRO A 1 192 ? -12.123 -1.738 19.782 1.00 98.00 192 PRO A N 1
ATOM 1483 C CA . PRO A 1 192 ? -13.536 -1.360 19.842 1.00 98.00 192 PRO A CA 1
ATOM 1484 C C . PRO A 1 192 ? -13.749 0.160 19.880 1.00 98.00 192 PRO A C 1
ATOM 1486 O O . PRO A 1 192 ? -14.664 0.671 19.232 1.00 98.00 192 PRO A O 1
ATOM 1489 N N . THR A 1 193 ? -12.871 0.894 20.570 1.00 98.25 193 THR A N 1
ATOM 1490 C CA . THR A 1 193 ? -12.893 2.361 20.608 1.00 98.25 193 THR A CA 1
ATOM 1491 C C . THR A 1 193 ? -11.609 3.000 20.082 1.00 98.25 193 THR A C 1
ATOM 1493 O O . THR A 1 193 ? -10.540 2.391 20.026 1.00 98.25 193 THR A O 1
ATOM 1496 N N . SER A 1 194 ? -11.710 4.277 19.707 1.00 96.75 194 SER A N 1
ATOM 1497 C CA . SER A 1 194 ? -10.563 5.053 19.228 1.00 96.75 194 SER A CA 1
ATOM 1498 C C . SER A 1 194 ? -9.491 5.260 20.302 1.00 96.75 194 SER A C 1
ATOM 1500 O O . SER A 1 194 ? -8.300 5.212 20.009 1.00 96.75 194 SER A O 1
ATOM 1502 N N . GLN A 1 195 ? -9.924 5.435 21.551 1.00 97.62 195 GLN A N 1
ATOM 1503 C CA . GLN A 1 195 ? -9.075 5.639 22.717 1.00 97.62 195 GLN A CA 1
ATOM 1504 C C . GLN A 1 195 ? -8.269 4.375 23.008 1.00 97.62 195 GLN A C 1
ATOM 1506 O O . GLN A 1 195 ? -7.044 4.448 23.069 1.00 97.62 195 GLN A O 1
ATOM 1511 N N . GLU A 1 196 ? -8.933 3.216 23.065 1.00 97.88 196 GLU A N 1
ATOM 1512 C CA . GLU A 1 196 ? -8.262 1.920 23.229 1.00 97.88 196 GLU A CA 1
ATOM 1513 C C . GLU A 1 196 ? -7.262 1.671 22.098 1.00 97.88 196 GLU A C 1
ATOM 1515 O O . GLU A 1 196 ? -6.125 1.288 22.353 1.00 97.88 196 GLU A O 1
ATOM 1520 N N . ALA A 1 197 ? -7.639 1.959 20.845 1.00 97.69 197 ALA A N 1
ATOM 1521 C CA . ALA A 1 197 ? -6.753 1.736 19.708 1.00 97.69 197 ALA A CA 1
ATOM 1522 C C . ALA A 1 197 ? -5.449 2.535 19.844 1.00 97.69 197 ALA A C 1
ATOM 1524 O O . ALA A 1 197 ? -4.373 2.000 19.576 1.00 97.69 197 ALA A O 1
ATOM 1525 N N . ILE A 1 198 ? -5.528 3.795 20.281 1.00 97.38 198 ILE A N 1
ATOM 1526 C CA . ILE A 1 198 ? -4.353 4.635 20.535 1.00 97.38 198 ILE A CA 1
ATOM 1527 C C . ILE A 1 198 ? -3.562 4.124 21.739 1.00 97.38 198 ILE A C 1
ATOM 1529 O O . ILE A 1 198 ? -2.341 4.014 21.652 1.00 97.38 198 ILE A O 1
ATOM 1533 N N . GLU A 1 199 ? -4.224 3.829 22.856 1.00 97.38 199 GLU A N 1
ATOM 1534 C CA . GLU A 1 199 ? -3.570 3.411 24.099 1.00 97.38 199 GLU A CA 1
ATOM 1535 C C . GLU A 1 199 ? -2.793 2.104 23.946 1.00 97.38 199 GLU A C 1
ATOM 1537 O O . GLU A 1 199 ? -1.640 2.034 24.374 1.00 97.38 199 GLU A O 1
ATOM 1542 N N . GLU A 1 200 ? -3.386 1.111 23.285 1.00 96.38 200 GLU A N 1
ATOM 1543 C CA . GLU A 1 200 ? -2.785 -0.208 23.072 1.00 96.38 200 GLU A CA 1
ATOM 1544 C C . GLU A 1 200 ? -1.597 -0.143 22.104 1.00 96.38 200 GLU A C 1
ATOM 1546 O O . GLU A 1 200 ? -0.543 -0.737 22.338 1.00 96.38 200 GLU A O 1
ATOM 1551 N N . SER A 1 201 ? -1.728 0.621 21.016 1.00 96.31 201 SER A N 1
ATOM 1552 C CA . SER A 1 201 ? -0.723 0.624 19.949 1.00 96.31 201 SER A CA 1
ATOM 1553 C C . SER A 1 201 ? 0.394 1.652 20.120 1.00 96.31 201 SER A C 1
ATOM 1555 O O . SER A 1 201 ? 1.509 1.427 19.632 1.00 96.31 201 SER A O 1
ATOM 1557 N N . TRP A 1 202 ? 0.148 2.748 20.845 1.00 95.81 202 TRP A N 1
ATOM 1558 C CA . TRP A 1 202 ? 1.118 3.824 21.052 1.00 95.81 202 TRP A CA 1
ATOM 1559 C C . TRP A 1 202 ? 2.488 3.337 21.557 1.00 95.81 202 TRP A C 1
ATOM 1561 O O . TRP A 1 202 ? 3.486 3.704 20.930 1.00 95.81 202 TRP A O 1
ATOM 1571 N N . PRO A 1 203 ? 2.598 2.508 22.618 1.00 94.94 203 PRO A N 1
ATOM 1572 C CA . PRO A 1 203 ? 3.899 2.118 23.164 1.00 94.94 203 PRO A CA 1
ATOM 1573 C C . PRO A 1 203 ? 4.774 1.389 22.138 1.00 94.94 203 PRO A C 1
ATOM 1575 O O . PRO A 1 203 ? 5.930 1.763 21.923 1.00 94.94 203 PRO A O 1
ATOM 1578 N N . ALA A 1 204 ? 4.201 0.400 21.445 1.00 94.12 204 ALA A N 1
ATOM 1579 C CA . ALA A 1 204 ? 4.905 -0.403 20.450 1.00 94.12 204 ALA A CA 1
ATOM 1580 C C . ALA A 1 204 ? 5.294 0.424 19.212 1.00 94.12 204 ALA A C 1
ATOM 1582 O O . ALA A 1 204 ? 6.406 0.296 18.686 1.00 94.12 204 ALA A O 1
ATOM 1583 N N . VAL A 1 205 ? 4.400 1.305 18.746 1.00 92.88 205 VAL A N 1
ATOM 1584 C CA . VAL A 1 205 ? 4.675 2.182 17.600 1.00 92.88 205 VAL A CA 1
ATOM 1585 C C . VAL A 1 205 ? 5.747 3.212 17.948 1.00 92.88 205 VAL A C 1
ATOM 1587 O O . VAL A 1 205 ? 6.688 3.385 17.169 1.00 92.88 205 VAL A O 1
ATOM 1590 N N . ALA A 1 206 ? 5.646 3.867 19.106 1.00 93.44 206 ALA A N 1
ATOM 1591 C CA . ALA A 1 206 ? 6.616 4.855 19.558 1.00 93.44 206 ALA A CA 1
ATOM 1592 C C . ALA A 1 206 ? 8.011 4.239 19.700 1.00 93.44 206 ALA A C 1
ATOM 1594 O O . ALA A 1 206 ? 8.981 4.820 19.217 1.00 93.44 206 ALA A O 1
ATOM 1595 N N . GLU A 1 207 ? 8.131 3.041 20.280 1.00 93.38 207 GLU A N 1
ATOM 1596 C CA . GLU A 1 207 ? 9.411 2.339 20.404 1.00 93.38 207 GLU A CA 1
ATOM 1597 C C . GLU A 1 207 ? 10.069 2.107 19.033 1.00 93.38 207 GLU A C 1
ATOM 1599 O O . GLU A 1 207 ? 11.222 2.499 18.806 1.00 93.38 207 GLU A O 1
ATOM 1604 N N . VAL A 1 208 ? 9.326 1.513 18.091 1.00 90.50 208 VAL A N 1
ATOM 1605 C CA . VAL A 1 208 ? 9.837 1.209 16.748 1.00 90.50 208 VAL A CA 1
ATOM 1606 C C . VAL A 1 208 ? 10.192 2.479 15.990 1.00 90.50 208 VAL A C 1
ATOM 1608 O O . VAL A 1 208 ? 11.280 2.561 15.415 1.00 90.50 208 VAL A O 1
ATOM 1611 N N . MET A 1 209 ? 9.300 3.468 15.983 1.00 88.62 209 MET A N 1
ATOM 1612 C CA . MET A 1 209 ? 9.509 4.703 15.233 1.00 88.62 209 MET A CA 1
ATOM 1613 C C . MET A 1 209 ? 10.638 5.537 15.829 1.00 88.62 209 MET A C 1
ATOM 1615 O O . MET A 1 209 ? 11.432 6.081 15.069 1.00 88.62 209 MET A O 1
ATOM 1619 N N . ASN A 1 210 ? 10.798 5.564 17.154 1.00 90.31 210 ASN A N 1
ATOM 1620 C CA . ASN A 1 210 ? 11.912 6.258 17.799 1.00 90.31 210 ASN A CA 1
ATOM 1621 C C . ASN A 1 210 ? 13.248 5.562 17.538 1.00 90.31 210 ASN A C 1
ATOM 1623 O O . ASN A 1 210 ? 14.253 6.238 17.329 1.00 90.31 210 ASN A O 1
ATOM 1627 N N . ARG A 1 211 ? 13.283 4.224 17.507 1.00 88.69 211 ARG A N 1
ATOM 1628 C CA . ARG A 1 211 ? 14.491 3.480 17.120 1.00 88.69 211 ARG A CA 1
ATOM 1629 C C . ARG A 1 211 ? 14.899 3.791 15.682 1.00 88.69 211 ARG A C 1
ATOM 1631 O O . ARG A 1 211 ? 16.029 4.211 15.453 1.00 88.69 211 ARG A O 1
ATOM 1638 N N . ILE A 1 212 ? 13.957 3.674 14.746 1.00 83.06 212 ILE A N 1
ATOM 1639 C CA . ILE A 1 212 ? 14.183 4.004 13.333 1.00 83.06 212 ILE A CA 1
ATOM 1640 C C . ILE A 1 212 ? 14.571 5.482 13.174 1.00 83.06 212 ILE A C 1
ATOM 1642 O O . ILE A 1 212 ? 15.462 5.809 12.395 1.00 83.06 212 ILE A O 1
ATOM 1646 N N . GLY A 1 213 ? 13.917 6.379 13.912 1.00 84.12 213 GLY A N 1
ATOM 1647 C CA . GLY A 1 213 ? 14.181 7.813 13.883 1.00 84.12 213 GLY A CA 1
ATOM 1648 C C . GLY A 1 213 ? 15.602 8.150 14.325 1.00 84.12 213 GLY A C 1
ATOM 1649 O O . GLY A 1 213 ? 16.271 8.919 13.640 1.00 84.12 213 GLY A O 1
ATOM 1650 N N . ARG A 1 214 ? 16.115 7.507 15.385 1.00 86.44 214 ARG A N 1
ATOM 1651 C CA . ARG A 1 214 ? 17.518 7.657 15.817 1.00 86.44 214 ARG A CA 1
ATOM 1652 C C . ARG A 1 214 ? 18.509 7.211 14.746 1.00 86.44 214 ARG A C 1
ATOM 1654 O O . ARG A 1 214 ? 19.484 7.910 14.501 1.00 86.44 214 ARG A O 1
ATOM 1661 N N . GLU A 1 215 ? 18.247 6.083 14.091 1.00 81.88 215 GLU A N 1
ATOM 1662 C CA . GLU A 1 215 ? 19.103 5.562 13.015 1.00 81.88 215 GLU A CA 1
ATOM 1663 C C . GLU A 1 215 ? 19.083 6.464 11.768 1.00 81.88 215 GLU A C 1
ATOM 1665 O O . GLU A 1 215 ? 20.063 6.528 11.028 1.00 81.88 215 GLU A O 1
ATOM 1670 N N . ARG A 1 216 ? 17.976 7.183 11.530 1.00 72.06 216 ARG A N 1
ATOM 1671 C CA . ARG A 1 216 ? 17.732 7.949 10.291 1.00 72.06 216 ARG A CA 1
ATOM 1672 C C . ARG A 1 216 ? 17.769 9.466 10.444 1.00 72.06 216 ARG A C 1
ATOM 1674 O O . ARG A 1 216 ? 17.633 10.179 9.448 1.00 72.06 216 ARG A O 1
ATOM 1681 N N . GLY A 1 217 ? 17.976 9.961 11.660 1.00 78.75 217 GLY A N 1
ATOM 1682 C CA . GLY A 1 217 ? 18.024 11.389 11.971 1.00 78.75 217 GLY A CA 1
ATOM 1683 C C . GLY A 1 217 ? 16.661 12.084 11.909 1.00 78.75 217 GLY A C 1
ATOM 1684 O O . GLY A 1 217 ? 16.593 13.246 11.515 1.00 78.75 217 GLY A O 1
ATOM 1685 N N . TRP A 1 218 ? 15.575 11.384 12.244 1.00 81.12 218 TRP A N 1
ATOM 1686 C CA . TRP A 1 218 ? 14.240 11.979 12.385 1.00 81.12 218 TRP A CA 1
ATOM 1687 C C . TRP A 1 218 ? 13.946 12.287 13.855 1.00 81.12 218 TRP A C 1
ATOM 1689 O O . TRP A 1 218 ? 14.448 11.576 14.731 1.00 81.12 218 TRP A O 1
ATOM 1699 N N . PRO A 1 219 ? 13.134 13.319 14.150 1.00 84.88 219 PRO A N 1
ATOM 1700 C CA . PRO A 1 219 ? 12.735 13.605 15.520 1.00 84.88 219 PRO A CA 1
ATOM 1701 C C . PRO A 1 219 ? 11.931 12.435 16.117 1.00 84.88 219 PRO A C 1
ATOM 1703 O O . PRO A 1 219 ? 11.259 11.715 15.370 1.00 84.88 219 PRO A O 1
ATOM 1706 N N . PRO A 1 220 ? 11.973 12.247 17.449 1.00 88.88 220 PRO A N 1
ATOM 1707 C CA . PRO A 1 220 ? 11.115 11.286 18.128 1.00 88.88 220 PRO A CA 1
ATOM 1708 C C . PRO A 1 220 ? 9.636 11.532 17.817 1.00 88.88 220 PRO A C 1
ATOM 1710 O O . PRO A 1 220 ? 9.187 12.677 17.734 1.00 88.88 220 PRO A O 1
ATOM 1713 N N . LEU A 1 221 ? 8.877 10.450 17.671 1.00 91.12 221 LEU A N 1
ATOM 1714 C CA . LEU A 1 221 ? 7.430 10.506 17.531 1.00 91.12 221 LEU A CA 1
ATOM 1715 C C . LEU A 1 221 ? 6.824 10.979 18.858 1.00 91.12 221 LEU A C 1
ATOM 1717 O O . LEU A 1 221 ? 7.074 10.376 19.903 1.00 91.12 221 LEU A O 1
ATOM 1721 N N . THR A 1 222 ? 6.027 12.046 18.813 1.00 94.12 222 THR A N 1
ATOM 1722 C CA . THR A 1 222 ? 5.240 12.522 19.957 1.00 94.12 222 THR A CA 1
ATOM 1723 C C . THR A 1 222 ? 3.853 11.890 19.950 1.00 94.12 222 THR A C 1
ATOM 1725 O O . THR A 1 222 ? 3.363 11.470 18.897 1.00 94.12 222 THR A O 1
ATOM 1728 N N . ARG A 1 223 ? 3.215 11.825 21.125 1.00 95.06 223 ARG A N 1
ATOM 1729 C CA . ARG A 1 223 ? 1.856 11.287 21.247 1.00 95.06 223 ARG A CA 1
ATOM 1730 C C . ARG A 1 223 ? 0.868 12.109 20.425 1.00 95.06 223 ARG A C 1
ATOM 1732 O O . ARG A 1 223 ? 0.172 11.538 19.597 1.00 95.06 223 ARG A O 1
ATOM 1739 N N . ASP A 1 224 ? 0.927 13.432 20.534 1.00 95.81 224 ASP A N 1
ATOM 1740 C CA . ASP A 1 224 ? 0.075 14.341 19.759 1.00 95.81 224 ASP A CA 1
ATOM 1741 C C . ASP A 1 224 ? 0.216 14.125 18.246 1.00 95.81 224 ASP A C 1
ATOM 1743 O O . ASP A 1 224 ? -0.774 14.087 17.522 1.00 95.81 224 ASP A O 1
ATOM 1747 N N . ALA A 1 225 ? 1.442 13.921 17.743 1.00 93.31 225 ALA A N 1
ATOM 1748 C CA . ALA A 1 225 ? 1.659 13.647 16.322 1.00 93.31 225 ALA A CA 1
ATOM 1749 C C . ALA A 1 225 ? 1.092 12.283 15.898 1.00 93.31 225 ALA A C 1
ATOM 1751 O O . ALA A 1 225 ? 0.663 12.117 14.754 1.00 93.31 225 ALA A O 1
ATOM 1752 N N . TYR A 1 226 ? 1.097 11.301 16.799 1.00 95.06 226 TYR A N 1
ATOM 1753 C CA . TYR A 1 226 ? 0.507 9.993 16.554 1.00 95.06 226 TYR A CA 1
ATOM 1754 C C . TYR A 1 226 ? -1.021 10.038 16.563 1.00 95.06 226 TYR A C 1
ATOM 1756 O O . TYR A 1 226 ? -1.639 9.530 15.629 1.00 95.06 226 TYR A O 1
ATOM 1764 N N . GLU A 1 227 ? -1.624 10.711 17.537 1.00 96.31 227 GLU A N 1
ATOM 1765 C CA . GLU A 1 227 ? -3.072 10.925 17.604 1.00 96.31 227 GLU A CA 1
ATOM 1766 C C . GLU A 1 227 ? -3.565 11.727 16.389 1.00 96.31 227 GLU A C 1
ATOM 1768 O O . GLU A 1 227 ? -4.469 11.280 15.685 1.00 96.31 227 GLU A O 1
ATOM 1773 N N . ALA A 1 228 ? -2.869 12.804 16.010 1.00 95.62 228 ALA A N 1
ATOM 1774 C CA . ALA A 1 228 ? -3.162 13.547 14.781 1.00 95.62 228 ALA A CA 1
ATOM 1775 C C . ALA A 1 228 ? -3.030 12.677 13.514 1.00 95.62 228 ALA A C 1
ATOM 1777 O O . ALA A 1 228 ? -3.739 12.863 12.525 1.00 95.62 228 ALA A O 1
ATOM 1778 N N . SER A 1 229 ? -2.127 11.688 13.514 1.00 94.56 229 SER A N 1
ATOM 1779 C CA . SER A 1 229 ? -1.995 10.753 12.390 1.00 94.56 229 SER A CA 1
ATOM 1780 C C . SER A 1 229 ? -3.167 9.767 12.274 1.00 94.56 229 SER A C 1
ATOM 1782 O O . SER A 1 229 ? -3.378 9.215 11.188 1.00 94.56 229 SER A O 1
ATOM 1784 N N . ALA A 1 230 ? -3.912 9.555 13.362 1.00 96.25 230 ALA A N 1
ATOM 1785 C CA . ALA A 1 230 ? -5.067 8.668 13.438 1.00 96.25 230 ALA A CA 1
ATOM 1786 C C . ALA A 1 230 ? -6.359 9.333 12.934 1.00 96.25 230 ALA A C 1
ATOM 1788 O O . ALA A 1 230 ? -7.200 8.651 12.348 1.00 96.25 230 ALA A O 1
ATOM 1789 N N . GLU A 1 231 ? -6.472 10.662 13.040 1.00 96.38 231 GLU A N 1
ATOM 1790 C CA . GLU A 1 231 ? -7.603 11.452 12.526 1.00 96.38 231 GLU A CA 1
ATOM 1791 C C . GLU A 1 231 ? -7.910 11.191 11.042 1.00 96.38 231 GLU A C 1
ATOM 1793 O O . GLU A 1 231 ? -7.056 10.711 10.295 1.00 96.38 231 GLU A O 1
ATOM 1798 N N . LEU A 1 232 ? -9.106 11.564 10.569 1.00 96.75 232 LEU A N 1
ATOM 1799 C CA . LEU A 1 232 ? -9.593 11.294 9.204 1.00 96.75 232 LEU A CA 1
ATOM 1800 C C . LEU A 1 232 ? -8.566 11.617 8.101 1.00 96.75 232 LEU A C 1
ATOM 1802 O O . LEU A 1 232 ? -8.363 10.826 7.180 1.00 96.75 232 LEU A O 1
ATOM 1806 N N . ARG A 1 233 ? -7.875 12.757 8.221 1.00 95.56 233 ARG A N 1
ATOM 1807 C CA . ARG A 1 233 ? -6.879 13.230 7.243 1.00 95.56 233 ARG A CA 1
ATOM 1808 C C . ARG A 1 233 ? -5.441 12.812 7.565 1.00 95.56 233 ARG A C 1
ATOM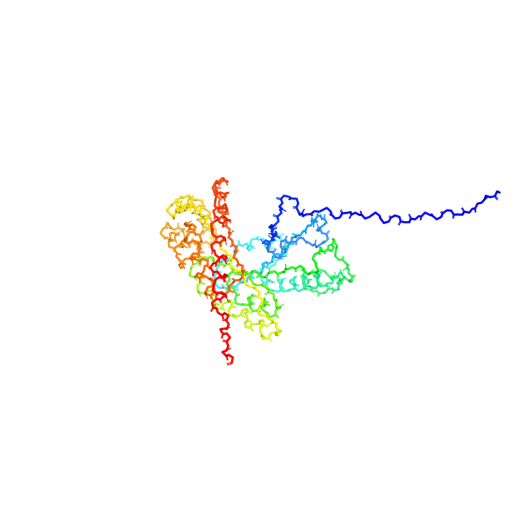 1810 O O . ARG A 1 233 ? -4.520 13.180 6.843 1.00 95.56 233 ARG A O 1
ATOM 1817 N N . GLY A 1 234 ? -5.216 12.069 8.640 1.00 95.25 234 GLY A N 1
ATOM 1818 C CA . GLY A 1 234 ? -3.906 11.530 8.988 1.00 95.25 234 GLY A CA 1
ATOM 1819 C C . GLY A 1 234 ? -3.558 10.263 8.195 1.00 95.25 234 GLY A C 1
ATOM 1820 O O . GLY A 1 234 ? -4.423 9.610 7.614 1.00 95.25 234 GLY A O 1
ATOM 1821 N N . ALA A 1 235 ? -2.284 9.872 8.176 1.00 92.00 235 ALA A N 1
ATOM 1822 C CA . ALA A 1 235 ? -1.820 8.717 7.396 1.00 92.00 235 ALA A CA 1
ATOM 1823 C C . ALA A 1 235 ? -2.111 7.336 8.025 1.00 92.00 235 ALA A C 1
ATOM 1825 O O . ALA A 1 235 ? -2.158 6.342 7.299 1.00 92.00 235 ALA A O 1
ATOM 1826 N N . ASN A 1 236 ? -2.271 7.246 9.351 1.00 94.75 236 ASN A N 1
ATOM 1827 C CA . ASN A 1 236 ? -2.368 5.971 10.069 1.00 94.75 236 ASN A CA 1
ATOM 1828 C C . ASN A 1 236 ? -3.827 5.573 10.315 1.00 94.75 236 ASN A C 1
ATOM 1830 O O . ASN A 1 236 ? -4.628 6.365 10.797 1.00 94.75 236 ASN A O 1
ATOM 1834 N N . PHE A 1 237 ? -4.180 4.328 10.027 1.00 97.06 237 PHE A N 1
ATOM 1835 C CA . PHE A 1 237 ? -5.525 3.788 10.236 1.00 97.06 237 PHE A CA 1
ATOM 1836 C C . PHE A 1 237 ? -5.653 3.211 11.648 1.00 97.06 237 PHE A C 1
ATOM 1838 O O . PHE A 1 237 ? -5.727 1.998 11.826 1.00 97.06 237 PHE A O 1
ATOM 1845 N N . VAL A 1 238 ? -5.599 4.083 12.652 1.00 97.69 238 VAL A N 1
ATOM 1846 C CA . VAL A 1 238 ? -5.693 3.708 14.068 1.00 97.69 238 VAL A CA 1
ATOM 1847 C C . VAL A 1 238 ? -7.004 4.244 14.622 1.00 97.69 238 VAL A C 1
ATOM 1849 O O . VAL A 1 238 ? -7.248 5.439 14.501 1.00 97.69 238 VAL A O 1
ATOM 1852 N N . GLY A 1 239 ? -7.864 3.387 15.168 1.00 98.00 239 GLY A N 1
ATOM 1853 C CA . GLY A 1 239 ? -9.162 3.837 15.669 1.00 98.00 239 GLY A CA 1
ATOM 1854 C C . GLY A 1 239 ? -10.219 2.745 15.790 1.00 98.00 239 GLY A C 1
ATOM 1855 O O . GLY A 1 239 ? -9.914 1.553 15.711 1.00 98.00 239 GLY A O 1
ATOM 1856 N N . SER A 1 240 ? -11.472 3.173 15.957 1.00 98.44 240 SER A N 1
ATOM 1857 C CA . SER A 1 240 ? -12.629 2.271 15.956 1.00 98.44 240 SER A CA 1
ATOM 1858 C C . SER A 1 240 ? -12.963 1.766 14.541 1.00 98.44 240 SER A C 1
ATOM 1860 O O . SER A 1 240 ? -12.547 2.380 13.547 1.00 98.44 240 SER A O 1
ATOM 1862 N N . PRO A 1 241 ? -13.767 0.693 14.401 1.00 98.56 241 PRO A N 1
ATOM 1863 C CA . PRO A 1 241 ? -14.217 0.220 13.094 1.00 98.56 241 PRO A CA 1
ATOM 1864 C C . PRO A 1 241 ? -14.873 1.319 12.249 1.00 98.56 241 PRO A C 1
ATOM 1866 O O . PRO A 1 241 ? -14.570 1.447 11.064 1.00 98.56 241 PRO A O 1
ATOM 1869 N N . GLN A 1 242 ? -15.710 2.164 12.856 1.00 98.25 242 GLN A N 1
ATOM 1870 C CA . GLN A 1 242 ? -16.416 3.244 12.159 1.00 98.25 242 GLN A CA 1
ATOM 1871 C C . GLN A 1 242 ? -15.437 4.284 11.600 1.00 98.25 242 GLN A C 1
ATOM 1873 O O . GLN A 1 242 ? -15.527 4.632 10.424 1.00 98.25 242 GLN A O 1
ATOM 1878 N N . GLN A 1 243 ? -14.442 4.700 12.390 1.00 98.12 243 GLN A N 1
ATOM 1879 C CA . GLN A 1 243 ? -13.414 5.637 11.925 1.00 98.12 243 GLN A CA 1
ATOM 1880 C C . GLN A 1 243 ? -12.609 5.071 10.754 1.00 98.12 243 GLN A C 1
ATOM 1882 O O . GLN A 1 243 ? -12.296 5.793 9.808 1.00 98.12 243 GLN A O 1
ATOM 1887 N N . LEU A 1 244 ? -12.279 3.775 10.778 1.00 98.06 244 LEU A N 1
ATOM 1888 C CA . LEU A 1 244 ? -11.569 3.153 9.663 1.00 98.06 244 LEU A CA 1
ATOM 1889 C C . LEU A 1 244 ? -12.436 3.048 8.408 1.00 98.06 244 LEU A C 1
ATOM 1891 O O . LEU A 1 244 ? -11.913 3.265 7.316 1.00 98.06 244 LEU A O 1
ATOM 1895 N N . VAL A 1 245 ? -13.731 2.748 8.536 1.00 98.56 245 VAL A N 1
ATOM 1896 C CA . VAL A 1 245 ? -14.665 2.761 7.397 1.00 98.56 245 VAL A CA 1
ATOM 1897 C C . VAL A 1 245 ? -14.679 4.145 6.752 1.00 98.56 245 VAL A C 1
ATOM 1899 O O . VAL A 1 245 ? -14.400 4.256 5.558 1.00 98.56 245 VAL A O 1
ATOM 1902 N N . GLU A 1 246 ? -14.923 5.194 7.541 1.00 98.25 246 GLU A N 1
ATOM 1903 C CA . GLU A 1 246 ? -14.945 6.582 7.063 1.00 98.25 246 GLU A CA 1
ATOM 1904 C C . GLU A 1 246 ? -13.633 6.961 6.377 1.00 98.25 246 GLU A C 1
ATOM 1906 O O . GLU A 1 246 ? -13.626 7.508 5.276 1.00 98.25 246 GLU A O 1
ATOM 1911 N N . LYS A 1 247 ? -12.501 6.600 6.983 1.00 97.94 247 LYS A N 1
ATOM 1912 C CA . LYS A 1 247 ? -11.177 6.926 6.458 1.00 97.94 247 LYS A CA 1
ATOM 1913 C C . LYS A 1 247 ? -10.835 6.181 5.169 1.00 97.94 247 LYS A C 1
ATOM 1915 O O . LYS A 1 247 ? -10.215 6.766 4.278 1.00 97.94 247 LYS A O 1
ATOM 1920 N N . ILE A 1 248 ? -11.234 4.913 5.037 1.00 98.25 248 ILE A N 1
ATOM 1921 C CA . ILE A 1 248 ? -11.057 4.149 3.792 1.00 98.25 248 ILE A CA 1
ATOM 1922 C C . ILE A 1 248 ? -11.890 4.784 2.677 1.00 98.25 248 ILE A C 1
ATOM 1924 O O . ILE A 1 248 ? -11.372 4.975 1.578 1.00 98.25 248 ILE A O 1
ATOM 1928 N N . LEU A 1 249 ? -13.148 5.140 2.957 1.00 98.25 249 LEU A N 1
ATOM 1929 C CA . LEU A 1 249 ? -14.042 5.770 1.981 1.00 98.25 249 LEU A CA 1
ATOM 1930 C C . LEU A 1 249 ? -13.541 7.156 1.567 1.00 98.25 249 LEU A C 1
ATOM 1932 O O . LEU A 1 249 ? -13.440 7.426 0.375 1.00 98.25 249 LEU A O 1
ATOM 1936 N N . PHE A 1 250 ? -13.096 7.972 2.522 1.00 97.75 250 PHE A N 1
ATOM 1937 C CA . PHE A 1 250 ? -12.451 9.254 2.250 1.00 97.75 250 PHE A CA 1
ATOM 1938 C C . PHE A 1 250 ? -11.251 9.104 1.303 1.00 97.75 250 PHE A C 1
ATOM 1940 O O . PHE A 1 250 ? -11.140 9.786 0.285 1.00 97.75 250 PHE A O 1
ATOM 1947 N N . GLN A 1 251 ? -10.350 8.158 1.581 1.00 97.06 251 GLN A N 1
ATOM 1948 C CA . GLN A 1 251 ? -9.227 7.899 0.679 1.00 97.06 251 GLN A CA 1
ATOM 1949 C C . GLN A 1 251 ? -9.677 7.279 -0.652 1.00 97.06 251 GLN A C 1
ATOM 1951 O O . GLN A 1 251 ? -9.015 7.457 -1.675 1.00 97.06 251 GLN A O 1
ATOM 1956 N N . HIS A 1 252 ? -10.790 6.549 -0.685 1.00 97.31 252 HIS A N 1
ATOM 1957 C CA . HIS A 1 252 ? -11.354 6.043 -1.931 1.00 97.31 252 HIS A CA 1
ATOM 1958 C C . HIS A 1 252 ? -11.875 7.182 -2.810 1.00 97.31 252 HIS A C 1
ATOM 1960 O O . HIS A 1 252 ? -11.610 7.160 -4.004 1.00 97.31 252 HIS A O 1
ATOM 1966 N N . GLU A 1 253 ? -12.500 8.214 -2.246 1.00 97.00 253 GLU A N 1
ATOM 1967 C CA . GLU A 1 253 ? -12.905 9.415 -2.990 1.00 97.00 253 GLU A CA 1
ATOM 1968 C C . GLU A 1 253 ? -11.696 10.168 -3.562 1.00 97.00 253 GLU A C 1
ATOM 1970 O O . GLU A 1 253 ? -11.693 10.576 -4.722 1.00 97.00 253 GLU A O 1
ATOM 1975 N N . VAL A 1 254 ? -10.628 10.298 -2.772 1.00 96.25 254 VAL A N 1
ATOM 1976 C CA . VAL A 1 254 ? -9.400 10.993 -3.188 1.00 96.25 254 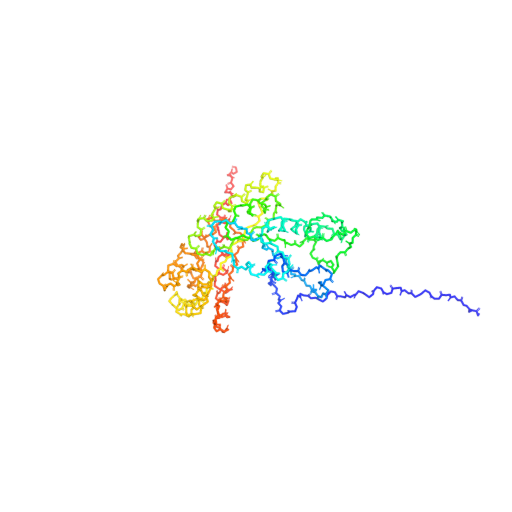VAL A CA 1
ATOM 1977 C C . VAL A 1 254 ? -8.656 10.229 -4.283 1.00 96.25 254 VAL A C 1
ATOM 1979 O O . VAL A 1 254 ? -8.155 10.820 -5.243 1.00 96.25 254 VAL A O 1
ATOM 1982 N N . PHE A 1 255 ? -8.524 8.911 -4.127 1.00 96.12 255 PHE A N 1
ATOM 1983 C CA . PHE A 1 255 ? -7.640 8.117 -4.974 1.00 96.12 255 PHE A CA 1
ATOM 1984 C C . PHE A 1 255 ? -8.356 7.275 -6.008 1.00 96.12 255 PHE A C 1
ATOM 1986 O O . PHE A 1 255 ? -7.707 6.934 -6.987 1.00 96.12 255 PHE A O 1
ATOM 1993 N N . GLY A 1 256 ? -9.616 6.892 -5.816 1.00 95.81 256 GLY A N 1
ATOM 1994 C CA . GLY A 1 256 ? -10.320 5.884 -6.617 1.00 95.81 256 GLY A CA 1
ATOM 1995 C C . GLY A 1 256 ? -9.622 4.523 -6.590 1.00 95.81 256 GLY A C 1
ATOM 1996 O O . GLY A 1 256 ? -9.425 3.919 -7.640 1.00 95.81 256 GLY A O 1
ATOM 1997 N N . HIS A 1 257 ? -9.117 4.101 -5.428 1.00 96.50 257 HIS A N 1
ATOM 1998 C CA . HIS A 1 257 ? -8.328 2.876 -5.294 1.00 96.50 257 HIS A CA 1
ATOM 1999 C C . HIS A 1 257 ? -9.224 1.637 -5.147 1.00 96.50 257 HIS A C 1
ATOM 2001 O O . HIS A 1 257 ? -10.184 1.643 -4.380 1.00 96.50 257 HIS A O 1
ATOM 2007 N N . GLU A 1 258 ? -8.899 0.549 -5.841 1.00 94.25 258 GLU A N 1
ATOM 2008 C CA . GLU A 1 258 ? -9.671 -0.703 -5.820 1.00 94.25 258 GLU A CA 1
ATOM 2009 C C . GLU A 1 258 ? -9.166 -1.697 -4.766 1.00 94.25 258 GLU A C 1
ATOM 2011 O O . GLU A 1 258 ? -9.774 -2.746 -4.535 1.00 94.25 258 GLU A O 1
ATOM 2016 N N . ARG A 1 259 ? -8.024 -1.400 -4.137 1.00 95.38 259 ARG A N 1
ATOM 2017 C CA . ARG A 1 259 ? -7.438 -2.227 -3.085 1.00 95.38 259 ARG A CA 1
ATOM 2018 C C . ARG A 1 259 ? -6.965 -1.386 -1.908 1.00 95.38 259 ARG A C 1
ATOM 2020 O O . ARG A 1 259 ? -6.286 -0.381 -2.078 1.00 95.38 259 ARG A O 1
ATOM 2027 N N . PHE A 1 260 ? -7.254 -1.874 -0.712 1.00 96.31 260 PHE A N 1
ATOM 2028 C CA . PHE A 1 260 ? -6.711 -1.355 0.533 1.00 96.31 260 PHE A CA 1
ATOM 2029 C C . PHE A 1 260 ? -5.944 -2.467 1.251 1.00 96.31 260 PHE A C 1
ATOM 2031 O O . PHE A 1 260 ? -6.424 -3.603 1.333 1.00 96.31 260 PHE A O 1
ATOM 2038 N N . LEU A 1 261 ? -4.739 -2.160 1.725 1.00 94.94 261 LEU A N 1
ATOM 2039 C CA . LEU A 1 261 ? -3.901 -3.062 2.505 1.00 94.94 261 LEU A CA 1
ATOM 2040 C C . LEU A 1 261 ? -3.516 -2.400 3.822 1.00 94.94 261 LEU A C 1
ATOM 2042 O O . LEU A 1 261 ? -2.931 -1.317 3.841 1.00 94.94 261 LEU A O 1
ATOM 2046 N N . LEU A 1 262 ? -3.794 -3.114 4.909 1.00 94.69 262 LEU A N 1
ATOM 2047 C CA . LEU A 1 262 ? -3.514 -2.674 6.264 1.00 94.69 262 LEU A CA 1
ATOM 2048 C C . LEU A 1 262 ? -2.414 -3.532 6.885 1.00 94.69 262 LEU A C 1
ATOM 2050 O O . LEU A 1 262 ? -2.543 -4.754 6.978 1.00 94.69 262 LEU A O 1
ATOM 2054 N N . GLN A 1 263 ? -1.337 -2.893 7.328 1.00 92.56 263 GLN A N 1
ATOM 2055 C CA . GLN A 1 263 ? -0.345 -3.519 8.192 1.00 92.56 263 GLN A CA 1
ATOM 2056 C C . GLN A 1 263 ? -0.739 -3.285 9.654 1.00 92.56 263 GLN A C 1
ATOM 2058 O O . GLN A 1 263 ? -0.565 -2.178 10.161 1.00 92.56 263 GLN A O 1
ATOM 2063 N N . THR A 1 264 ? -1.237 -4.337 10.311 1.00 88.81 264 THR A N 1
ATOM 2064 C CA . THR A 1 264 ? -1.739 -4.287 11.697 1.00 88.81 264 THR A CA 1
ATOM 2065 C C . THR A 1 264 ? -0.685 -4.575 12.765 1.00 88.81 264 THR A C 1
ATOM 2067 O O . THR A 1 264 ? -0.857 -4.204 13.919 1.00 88.81 264 THR A O 1
ATOM 2070 N N . SER A 1 265 ? 0.423 -5.222 12.398 1.00 86.12 265 SER A N 1
ATOM 2071 C CA . SER A 1 265 ? 1.499 -5.577 13.327 1.00 86.12 265 SER A CA 1
ATOM 2072 C C . SER A 1 265 ? 2.687 -4.621 13.179 1.00 86.12 265 SER A C 1
ATOM 2074 O O . SER A 1 265 ? 3.466 -4.722 12.217 1.00 86.12 265 SER A O 1
ATOM 2076 N N . VAL A 1 266 ? 2.839 -3.703 14.133 1.00 84.50 266 VAL A N 1
ATOM 2077 C CA . VAL A 1 266 ? 4.015 -2.835 14.272 1.00 84.50 266 VAL A CA 1
ATOM 2078 C C . VAL A 1 266 ? 4.603 -3.022 15.667 1.00 84.50 266 VAL A C 1
ATOM 2080 O O . VAL A 1 266 ? 3.908 -2.869 16.662 1.00 84.50 266 VAL A O 1
ATOM 2083 N N . GLY A 1 267 ? 5.897 -3.333 15.732 1.00 86.00 267 GLY A N 1
ATOM 2084 C CA . GLY A 1 267 ? 6.609 -3.486 16.999 1.00 86.00 267 GLY A CA 1
ATOM 2085 C C . GLY A 1 267 ? 6.203 -4.722 17.786 1.00 86.00 267 GLY A C 1
ATOM 2086 O O . GLY A 1 267 ? 6.019 -5.795 17.216 1.00 86.00 267 GLY A O 1
ATOM 2087 N N . SER A 1 268 ? 6.137 -4.550 19.099 1.00 90.19 268 SER A N 1
ATOM 2088 C CA . SER A 1 268 ? 5.954 -5.581 20.120 1.00 90.19 268 SER A CA 1
ATOM 2089 C C . SER A 1 268 ? 4.490 -5.780 20.538 1.00 90.19 268 SER A C 1
ATOM 2091 O O . SER A 1 268 ? 4.240 -6.292 21.625 1.00 90.19 268 SER A O 1
ATOM 2093 N N . LEU A 1 269 ? 3.528 -5.400 19.683 1.00 93.06 269 LEU A N 1
ATOM 2094 C CA . LEU A 1 269 ? 2.097 -5.606 19.937 1.00 93.06 269 LEU A CA 1
ATOM 2095 C C . LEU A 1 269 ? 1.792 -7.074 20.308 1.00 93.06 269 LEU A C 1
ATOM 2097 O O . LEU A 1 269 ? 2.206 -7.978 19.567 1.00 93.06 269 LEU A O 1
ATOM 2101 N N . PRO A 1 270 ? 1.055 -7.329 21.408 1.00 94.38 270 PRO A N 1
ATOM 2102 C CA . PRO A 1 270 ? 0.604 -8.663 21.784 1.00 94.38 270 PRO A CA 1
ATOM 2103 C C . PRO A 1 270 ? -0.133 -9.381 20.649 1.00 94.38 270 PRO A C 1
ATOM 2105 O O . PRO A 1 270 ? -0.913 -8.796 19.898 1.00 94.38 270 PRO A O 1
ATOM 2108 N N . HIS A 1 271 ? 0.101 -10.688 20.514 1.00 95.44 271 HIS A N 1
ATOM 2109 C CA . HIS A 1 271 ? -0.470 -11.461 19.409 1.00 95.44 271 HIS A CA 1
ATOM 2110 C C . HIS A 1 271 ? -2.006 -11.449 19.410 1.00 95.44 271 HIS A C 1
ATOM 2112 O O . HIS A 1 271 ? -2.615 -11.300 18.351 1.00 95.44 271 HIS A O 1
ATOM 2118 N N . GLU A 1 272 ? -2.620 -11.575 20.587 1.00 96.31 272 GLU A N 1
ATOM 2119 C CA . GLU A 1 272 ? -4.078 -11.591 20.755 1.00 96.31 272 GLU A CA 1
ATOM 2120 C C . GLU A 1 272 ? -4.719 -10.261 20.333 1.00 96.31 272 GLU A C 1
ATOM 2122 O O . GLU A 1 272 ? -5.741 -10.256 19.650 1.00 96.31 272 GLU A O 1
ATOM 2127 N N . GLU A 1 273 ? -4.066 -9.139 20.634 1.00 95.44 273 GLU A N 1
ATOM 2128 C CA . GLU A 1 273 ? -4.474 -7.796 20.210 1.00 95.44 273 GLU A CA 1
ATOM 2129 C C . GLU A 1 273 ? -4.433 -7.639 18.684 1.00 95.44 273 GLU A C 1
ATOM 2131 O O . GLU A 1 273 ? -5.387 -7.164 18.062 1.00 95.44 273 GLU A O 1
ATOM 2136 N N . VAL A 1 274 ? -3.365 -8.127 18.042 1.00 96.50 274 VAL A N 1
ATOM 2137 C CA . VAL A 1 274 ? -3.265 -8.141 16.574 1.00 96.50 274 VAL A CA 1
ATOM 2138 C C . VAL A 1 274 ? -4.369 -9.004 15.952 1.00 96.50 274 VAL A C 1
ATOM 2140 O O . VAL A 1 274 ? -4.945 -8.612 14.936 1.00 96.50 274 VAL A O 1
ATOM 2143 N N . LEU A 1 275 ? -4.685 -10.163 16.541 1.00 97.19 275 LEU A N 1
ATOM 2144 C CA . LEU A 1 275 ? -5.769 -11.026 16.063 1.00 97.19 275 LEU A CA 1
ATOM 2145 C C . LEU A 1 275 ? -7.139 -10.359 16.211 1.00 97.19 275 LEU A C 1
ATOM 2147 O O . LEU A 1 275 ? -7.913 -10.389 15.256 1.00 97.19 275 LEU A O 1
ATOM 2151 N N . ARG A 1 276 ? -7.409 -9.697 17.340 1.00 97.31 276 ARG A N 1
ATOM 2152 C CA . ARG A 1 276 ? -8.643 -8.927 17.557 1.00 97.31 276 ARG A CA 1
ATOM 2153 C C . ARG A 1 276 ? -8.786 -7.790 16.545 1.00 97.31 276 ARG A C 1
ATOM 2155 O O . ARG A 1 276 ? -9.847 -7.619 15.955 1.00 97.31 276 ARG A O 1
ATOM 2162 N N . SER A 1 277 ? -7.707 -7.058 16.282 1.00 97.50 277 SER A N 1
ATOM 2163 C CA . SER A 1 277 ? -7.664 -6.003 15.261 1.00 97.50 277 SER A CA 1
ATOM 2164 C C . SER A 1 277 ? -7.985 -6.548 13.856 1.00 97.50 277 SER A C 1
ATOM 2166 O O . SER A 1 277 ? -8.763 -5.952 13.107 1.00 97.50 277 SER A O 1
ATOM 2168 N N . ILE A 1 278 ? -7.456 -7.730 13.508 1.00 97.38 278 ILE A N 1
ATOM 2169 C CA . ILE A 1 278 ? -7.780 -8.430 12.252 1.00 97.38 278 ILE A CA 1
ATOM 2170 C C . ILE A 1 278 ? -9.246 -8.881 12.219 1.00 97.38 278 ILE A C 1
ATOM 2172 O O . ILE A 1 278 ? -9.885 -8.770 11.170 1.00 97.38 278 ILE A O 1
ATOM 2176 N N . GLU A 1 279 ? -9.771 -9.390 13.334 1.00 97.88 279 GLU A N 1
ATOM 2177 C CA . GLU A 1 279 ? -11.166 -9.811 13.454 1.00 97.88 279 GLU A CA 1
ATOM 2178 C C . GLU A 1 279 ? -12.109 -8.634 13.206 1.00 97.88 279 GLU A C 1
ATOM 2180 O O . GLU A 1 279 ? -12.885 -8.702 12.256 1.00 97.88 279 GLU A O 1
ATOM 2185 N N . LEU A 1 280 ? -11.950 -7.526 13.939 1.00 98.25 280 LEU A N 1
ATOM 2186 C CA . LEU A 1 280 ? -12.724 -6.289 13.756 1.00 98.25 280 LEU A CA 1
ATOM 2187 C C . LEU A 1 280 ? -12.660 -5.780 12.310 1.00 98.25 280 LEU A C 1
ATOM 2189 O O . LEU A 1 280 ? -13.670 -5.389 11.717 1.00 98.25 280 LEU A O 1
ATOM 2193 N N . PHE A 1 281 ? -11.476 -5.820 11.694 1.00 98.06 281 PHE A N 1
ATOM 2194 C CA . PHE A 1 281 ? -11.332 -5.423 10.298 1.00 98.06 281 PHE A CA 1
ATOM 2195 C C . PHE A 1 281 ? -12.141 -6.332 9.356 1.00 98.06 281 PHE A C 1
ATOM 2197 O O . PHE A 1 281 ? -12.769 -5.855 8.408 1.00 98.06 281 PHE A O 1
ATOM 2204 N N . GLY A 1 282 ? -12.125 -7.644 9.594 1.00 96.88 282 GLY A N 1
ATOM 2205 C CA . GLY A 1 282 ? -12.806 -8.635 8.764 1.00 96.88 282 GLY A CA 1
ATOM 2206 C C . GLY A 1 282 ? -14.323 -8.697 8.962 1.00 96.88 282 GLY A C 1
ATOM 2207 O O . GLY A 1 282 ? -15.038 -8.946 7.988 1.00 96.88 282 GLY A O 1
ATOM 2208 N N . THR A 1 283 ? -14.808 -8.482 10.186 1.00 98.12 283 THR A N 1
ATOM 2209 C CA . THR A 1 283 ? -16.222 -8.634 10.564 1.00 98.12 283 THR A CA 1
ATOM 2210 C C . THR A 1 283 ? -17.004 -7.325 10.504 1.00 98.12 283 THR A C 1
ATOM 2212 O O . THR A 1 283 ? -18.187 -7.364 10.170 1.00 98.12 283 THR A O 1
ATOM 2215 N N . GLU A 1 284 ? -16.365 -6.176 10.739 1.00 98.38 284 GLU A N 1
ATOM 2216 C CA . GLU A 1 284 ? -17.043 -4.874 10.776 1.00 98.38 284 GLU A CA 1
ATOM 2217 C C . GLU A 1 284 ? -16.625 -3.964 9.618 1.00 98.38 284 GLU A C 1
ATOM 2219 O O . GLU A 1 284 ? -17.462 -3.546 8.814 1.00 98.38 284 GLU A O 1
ATOM 2224 N N . VAL A 1 285 ? -15.323 -3.697 9.471 1.00 98.31 285 VAL A N 1
ATOM 2225 C CA . VAL A 1 285 ? -14.834 -2.690 8.510 1.00 98.31 285 VAL A CA 1
ATOM 2226 C C . VAL A 1 285 ? -15.015 -3.143 7.064 1.00 98.31 285 VAL A C 1
ATOM 2228 O O . VAL A 1 285 ? -15.606 -2.434 6.246 1.00 98.31 285 VAL A O 1
ATOM 2231 N N . ALA A 1 286 ? -14.511 -4.329 6.716 1.00 97.50 286 ALA A N 1
ATOM 2232 C CA . ALA A 1 286 ? -14.530 -4.803 5.337 1.00 97.50 286 ALA A CA 1
ATOM 2233 C C . ALA A 1 286 ? -15.959 -4.976 4.777 1.00 97.50 286 ALA A C 1
ATOM 2235 O O . ALA A 1 286 ? -16.181 -4.565 3.631 1.00 97.50 286 ALA A O 1
ATOM 2236 N N . PRO A 1 287 ? -16.939 -5.538 5.516 1.00 97.88 287 PRO A N 1
ATOM 2237 C CA . PRO A 1 287 ? -18.326 -5.589 5.057 1.00 97.88 287 PRO A CA 1
ATOM 2238 C C . PRO A 1 287 ? -18.952 -4.201 4.886 1.00 97.88 287 PRO A C 1
ATOM 2240 O O . PRO A 1 287 ? -19.588 -3.962 3.858 1.00 97.88 287 PRO A O 1
ATOM 2243 N N . ALA A 1 288 ? -18.728 -3.277 5.829 1.00 98.12 288 ALA A N 1
ATOM 2244 C CA . ALA A 1 288 ? -19.280 -1.924 5.769 1.00 98.12 288 ALA A CA 1
ATOM 2245 C C . ALA A 1 288 ? -18.760 -1.137 4.554 1.00 98.12 288 ALA A C 1
ATOM 2247 O O . ALA A 1 288 ? -19.557 -0.634 3.762 1.00 98.12 288 ALA A O 1
ATOM 2248 N N . VAL A 1 289 ? -17.440 -1.128 4.322 1.00 97.81 289 VAL A N 1
ATOM 2249 C CA . VAL A 1 289 ? -16.838 -0.474 3.144 1.00 97.81 289 VAL A CA 1
ATOM 2250 C C . VAL A 1 289 ? -17.399 -1.057 1.844 1.00 97.81 289 VAL A C 1
ATOM 2252 O O . VAL A 1 289 ? -17.786 -0.317 0.941 1.00 97.81 289 VAL A O 1
ATOM 2255 N N . ARG A 1 290 ? -17.497 -2.390 1.733 1.00 96.44 290 ARG A N 1
ATOM 2256 C CA . ARG A 1 290 ? -18.063 -3.038 0.534 1.00 96.44 290 ARG A CA 1
ATOM 2257 C C . ARG A 1 290 ? -19.521 -2.646 0.305 1.00 96.44 290 ARG A C 1
ATOM 2259 O O . ARG A 1 290 ? -19.915 -2.445 -0.846 1.00 96.44 290 ARG A O 1
ATOM 2266 N N . ALA A 1 291 ? -20.313 -2.551 1.371 1.00 96.38 291 ALA A N 1
ATOM 2267 C CA . ALA A 1 291 ? -21.714 -2.163 1.291 1.00 96.38 291 ALA A CA 1
ATOM 2268 C C . ALA A 1 291 ? -21.886 -0.710 0.820 1.00 96.38 291 ALA A C 1
ATOM 2270 O O . ALA A 1 291 ? -22.772 -0.449 0.006 1.00 96.38 291 ALA A O 1
ATOM 2271 N N . GLU A 1 292 ? -21.049 0.218 1.288 1.00 95.56 292 GLU A N 1
ATOM 2272 C CA . GLU A 1 292 ? -21.082 1.622 0.848 1.00 95.56 292 GLU A CA 1
ATOM 2273 C C . GLU A 1 292 ? -20.648 1.775 -0.616 1.00 95.56 292 GLU A C 1
ATOM 2275 O O . GLU A 1 292 ? -21.380 2.346 -1.426 1.00 95.56 292 GLU A O 1
ATOM 2280 N N . LEU A 1 293 ? -19.530 1.158 -1.015 1.00 93.19 293 LEU A N 1
ATOM 2281 C CA . LEU A 1 293 ? -19.041 1.240 -2.399 1.00 93.19 293 LEU A CA 1
ATOM 2282 C C . LEU A 1 293 ? -20.001 0.588 -3.413 1.00 93.19 293 LEU A C 1
ATOM 2284 O O . LEU A 1 293 ? -20.137 1.055 -4.547 1.00 93.19 293 LEU A O 1
ATOM 2288 N N . THR A 1 294 ? -20.718 -0.466 -3.006 1.00 91.81 294 THR A N 1
ATOM 2289 C CA . THR A 1 294 ? -21.755 -1.101 -3.843 1.00 91.81 294 THR A CA 1
ATOM 2290 C C . THR A 1 294 ? -23.018 -0.238 -3.952 1.00 91.81 294 THR A C 1
ATOM 2292 O O . THR A 1 294 ? -23.694 -0.253 -4.983 1.00 91.81 294 THR A O 1
ATOM 2295 N N . ARG A 1 295 ? -23.369 0.522 -2.905 1.00 85.06 295 ARG A N 1
ATOM 2296 C CA . ARG A 1 295 ? -24.499 1.464 -2.945 1.00 85.06 295 ARG A CA 1
ATOM 2297 C C . ARG A 1 295 ? -24.207 2.656 -3.855 1.00 85.06 295 ARG A C 1
ATOM 2299 O O . ARG A 1 295 ? -25.056 2.982 -4.683 1.00 85.06 295 ARG A O 1
ATOM 2306 N N . GLY A 1 296 ? -23.008 3.235 -3.764 1.00 70.88 296 GLY A N 1
ATOM 2307 C CA . GLY A 1 296 ? -22.581 4.347 -4.624 1.00 70.88 296 GLY A CA 1
ATOM 2308 C C . GLY A 1 296 ? -22.640 3.996 -6.114 1.00 70.88 296 GLY A C 1
ATOM 2309 O O . GLY A 1 296 ? -23.296 4.687 -6.890 1.00 70.88 296 GLY A O 1
ATOM 2310 N N . THR A 1 297 ? -22.090 2.839 -6.499 1.00 69.31 297 THR A N 1
ATOM 2311 C CA . THR A 1 297 ? -22.117 2.362 -7.898 1.00 69.31 297 THR A CA 1
ATOM 2312 C C . THR A 1 297 ? -23.527 2.118 -8.445 1.00 69.31 297 THR A C 1
ATOM 2314 O O . THR A 1 297 ? -23.763 2.306 -9.637 1.00 69.31 297 THR A O 1
ATOM 2317 N N . ARG A 1 298 ? -24.495 1.725 -7.604 1.00 58.69 298 ARG A N 1
ATOM 2318 C CA . ARG A 1 298 ? -25.903 1.580 -8.023 1.00 58.69 298 ARG A CA 1
ATOM 2319 C C . ARG A 1 298 ? -26.617 2.920 -8.202 1.00 58.69 298 ARG A C 1
ATOM 2321 O O . ARG A 1 298 ? -27.528 2.996 -9.021 1.00 58.69 298 ARG A O 1
ATOM 2328 N N . SER A 1 299 ? -26.224 3.954 -7.460 1.00 56.91 299 SER A N 1
ATOM 2329 C CA . SER A 1 299 ? -26.815 5.293 -7.569 1.00 56.91 299 SER A CA 1
ATOM 2330 C C . SER A 1 299 ? -26.334 6.063 -8.807 1.00 56.91 299 SER A C 1
ATOM 2332 O O . SER A 1 299 ? -27.051 6.941 -9.285 1.00 56.91 299 SER A O 1
ATOM 2334 N N . GLU A 1 300 ? -25.149 5.737 -9.329 1.00 49.22 300 GLU A N 1
ATOM 2335 C CA . GLU A 1 300 ? -24.559 6.356 -10.529 1.00 49.22 300 GLU A CA 1
ATOM 2336 C C . GLU A 1 300 ? -24.951 5.668 -11.851 1.00 49.22 300 GLU A C 1
ATOM 2338 O O . GLU A 1 300 ? -24.637 6.173 -12.930 1.00 49.22 300 GLU A O 1
ATOM 2343 N N . ALA A 1 301 ? -25.659 4.533 -11.807 1.00 40.59 301 ALA A N 1
ATOM 2344 C CA . ALA A 1 301 ? -26.168 3.889 -13.016 1.00 40.59 301 ALA A CA 1
ATOM 2345 C C . ALA A 1 301 ? -27.192 4.808 -13.722 1.00 40.59 301 ALA A C 1
ATOM 2347 O O . ALA A 1 301 ? -28.085 5.346 -13.057 1.00 40.59 301 ALA A O 1
ATOM 2348 N N . PRO A 1 302 ? -27.104 5.007 -15.054 1.00 43.88 302 PRO A N 1
ATOM 2349 C CA . PRO A 1 302 ? -27.966 5.949 -15.756 1.00 43.88 302 PRO A CA 1
ATOM 2350 C C . PRO A 1 302 ? -29.427 5.519 -15.609 1.00 43.88 302 PRO A C 1
ATOM 2352 O O . PRO A 1 302 ? -29.809 4.415 -16.003 1.00 43.88 302 PRO A O 1
ATOM 2355 N N . ARG A 1 303 ? -30.252 6.399 -15.030 1.00 47.56 303 ARG A N 1
ATOM 2356 C CA . ARG A 1 303 ? -31.708 6.222 -15.004 1.00 47.56 303 ARG A CA 1
ATOM 2357 C C . ARG A 1 303 ? -32.179 6.256 -16.456 1.00 47.56 303 ARG A C 1
ATOM 2359 O O . ARG A 1 303 ? -32.036 7.280 -17.118 1.00 47.56 303 ARG A O 1
ATOM 2366 N N . GLY A 1 304 ? -32.640 5.111 -16.955 1.00 41.31 304 GLY A N 1
ATOM 2367 C CA . GLY A 1 304 ? -33.071 4.940 -18.338 1.00 41.31 304 GLY A CA 1
ATOM 2368 C C . GLY A 1 304 ? -34.064 6.018 -18.770 1.00 41.31 304 GLY A C 1
ATOM 2369 O O . GLY A 1 304 ? -34.933 6.419 -17.995 1.00 41.31 304 GLY A O 1
ATOM 2370 N N . ALA A 1 305 ? -33.895 6.488 -20.006 1.00 37.84 305 ALA A N 1
ATOM 2371 C CA . ALA A 1 305 ? -34.822 7.393 -20.670 1.00 37.84 305 ALA A CA 1
ATOM 2372 C C . ALA A 1 305 ? -36.242 6.791 -20.682 1.00 37.84 305 ALA A C 1
ATOM 2374 O O . ALA A 1 305 ? -36.372 5.579 -20.888 1.00 37.84 305 ALA A O 1
ATOM 2375 N N . PRO A 1 306 ? -37.294 7.596 -20.448 1.00 47.53 306 PRO A N 1
ATOM 2376 C CA . PRO A 1 306 ? -38.658 7.109 -20.554 1.00 47.53 306 PRO A CA 1
ATOM 2377 C C . PRO A 1 306 ? -38.990 6.767 -22.012 1.00 47.53 306 PRO A C 1
ATOM 2379 O O . PRO A 1 306 ? -38.435 7.351 -22.943 1.00 47.53 306 PRO A O 1
ATOM 2382 N N . SER A 1 307 ? -39.858 5.764 -22.131 1.00 52.97 307 SER A N 1
ATOM 2383 C CA . SER A 1 307 ? -40.373 5.116 -23.342 1.00 52.97 307 SER A CA 1
ATOM 2384 C C . SER A 1 307 ? -40.983 6.075 -24.354 1.00 52.97 307 SER A C 1
ATOM 2386 O O . SER A 1 307 ? -41.643 7.040 -23.909 1.00 52.97 307 SER A O 1
#

Foldseek 3Di:
DDDDDDDDPPPPPPPPDDDADPPDDPDAAEDDDELLPDDDLVPVPDDDHRHQYEYEQDDDDDALPPPPPVCQVVSPHDPVCRVVVVVQSVVVVQVLQQDQFDWDDDDPDDTGDRDGRDDHHPDNGRQYEYEYAQDLVSLLVCLLVLHEYEYEDDWDFLLVSLVSLVNNQVSVVVNVHHSHAYEYEAEEAEDQFLVCQLVQCVVFQQVQQQVVCVVRVHDRDDSVRVSVLCQLRHGYVTGYLVSNLSNVVVVCVSRVHPYYHYDHDGGPRDPVRSVVRVVSCVPRNVVSNVVVVVVVVVVPPDPDDDD